Protein AF-X1H8C5-F1 (afdb_monomer)

Solvent-accessible surface area (backbone atoms only — not comparable to full-atom values): 16224 Å² total; per-residue (Å²): 103,75,63,56,53,66,75,55,72,80,44,77,30,52,74,63,57,66,92,86,72,85,55,77,58,51,62,42,47,77,90,59,70,22,74,63,52,58,25,28,76,25,54,34,62,19,76,59,34,41,69,45,33,60,68,50,43,46,55,58,56,54,48,42,67,61,55,58,66,75,49,97,64,59,68,69,58,53,51,54,49,52,55,50,51,42,50,31,45,51,38,32,41,50,51,40,52,48,34,56,52,49,31,54,70,36,52,40,77,58,47,95,44,74,69,44,38,53,48,50,50,51,46,63,56,41,83,88,14,75,64,54,49,52,52,45,54,53,28,65,47,55,67,70,91,49,89,83,27,88,68,33,52,68,39,53,61,60,42,52,79,51,47,47,47,45,58,37,62,39,73,58,95,93,38,34,65,63,46,48,57,53,38,50,55,46,47,52,52,49,51,49,59,65,47,84,66,78,69,75,74,92,53,88,84,45,83,58,48,67,59,46,56,74,41,54,47,44,22,40,54,14,49,31,46,74,68,64,38,81,84,14,69,56,50,50,50,51,52,48,36,56,74,69,60,56,54,76,98,68,39,60,77,76,45,40,70,50,51,40,44,31,58,65,11,42,60,50,42,53,54,50,52,53,50,53,49,53,53,51,42,56,74,74,66,59,80,132

pLDDT: mean 91.07, std 7.63, range [51.19, 98.5]

Secondary structure (DSSP, 8-state):
-HHHHHHTTT-TT-TTSPTT---PPEESSTTTTT-SSEE---EE-GGGSHHHIIIIIHHHHHHHHHHHHHS---HHHHHHHHHHHHHHHHHHHHHHHHHHHHHHHH-EE--SSHHHHHHHHHHHHSTT-HHHHHHHHHHHHH----TT-GGGHHHHHHHGGGHHHHHHT--BTTB-HHHHHHHHHHHHHHHHHH--SPP--SSTT-TTHHHHHHS-HHHHHHHHHHTT-TTSHHHHHHHHHHHHT--GGGTHHHHHHHHHHHHHHHHHHHHHHHHHHHHHHHHHHS--

Mean predicted aligned error: 5.97 Å

Sequence (288 aa):
MRDFVKQNKYHDGLLFFQIGSEFPDLIMNPSNYGLLFFTGKGKVNGVYTKDVFEEEVLPVLVDLPDFLKKLSISKEVKTLFSNFISKEVEAYAKDYVAEYLDYYRQFKVKASSLGELQYVLTQMQLPTSQFQDFLLTIKENTALNLEDSPYLQTFSLKLRTFGFIQRLMEERKGVFPELEKYKIILGQMQEDLKKETPFVAKNEMDEANELKSRLSPLGRISLAIFRNEDDSYLNLVEMWLKNVGISTAWQDLFLTPVYEAYLLGLTEVQAMVNKVWDELWVSNVQPI

Nearest PDB structures (foldseek):
  4wpc-assembly1_A  TM=1.725E-01  e=6.124E+00  Saccharomyces cerevisiae S288C
  3pyb-assembly2_B  TM=1.528E-01  e=5.582E+00  Arabidopsis thaliana

Radius of gyration: 26.83 Å; Cα contacts (8 Å, |Δi|>4): 312; chains: 1; bounding box: 67×39×94 Å

Foldseek 3Di:
DVVVCVVCVPCLLVPQDDPPDAFDKDFQPPPNQQPAQWRFGAIGGRCLFQVNCVPGPVVCQLCLVVVLVPDPDDPVVSVVVLVSLLRSLLSNLVVSLVSLVRLLVRTDGDDPALVSLLVSLVQLLDDVHSVLVSLVRLLNRLVHDQPRGPSCPSSVVSSCLNVLSVLQQPDDPNDRVLSVQLNVLSVVLSVLQPDPDFDDDPDPPDPCSVVSRVAHSLLNLLVCVVVVPCPRSQNSLVVSCVVSPPDPSNSCRSCVSSVSSNVNNVVVSVVSVVVVVVVCCVVPPDDD

Organism: NCBI:txid412755

Structure (mmCIF, N/CA/C/O backbone):
data_AF-X1H8C5-F1
#
_entry.id   AF-X1H8C5-F1
#
loop_
_atom_site.group_PDB
_atom_site.id
_atom_site.type_symbol
_atom_site.label_atom_id
_atom_site.label_alt_id
_atom_site.label_comp_id
_atom_site.label_asym_id
_atom_site.label_entity_id
_atom_site.label_seq_id
_atom_site.pdbx_PDB_ins_code
_atom_site.Cartn_x
_atom_site.Cartn_y
_atom_site.Cartn_z
_atom_site.occupancy
_atom_site.B_iso_or_equiv
_atom_site.auth_seq_id
_atom_site.auth_comp_id
_atom_site.auth_asym_id
_atom_site.auth_atom_id
_atom_site.pdbx_PDB_model_num
ATOM 1 N N . MET A 1 1 ? -29.553 -2.755 31.871 1.00 75.94 1 MET A N 1
ATOM 2 C CA . MET A 1 1 ? -28.399 -3.532 31.350 1.00 75.94 1 MET A CA 1
ATOM 3 C C . MET A 1 1 ? -28.788 -4.845 30.701 1.00 75.94 1 MET A C 1
ATOM 5 O O . MET A 1 1 ? -28.498 -4.992 29.529 1.00 75.94 1 MET A O 1
ATOM 9 N N . ARG A 1 2 ? -29.422 -5.802 31.398 1.00 79.31 2 ARG A N 1
ATOM 10 C CA . ARG A 1 2 ? -29.811 -7.074 30.754 1.00 79.31 2 ARG A CA 1
ATOM 11 C C . ARG A 1 2 ? -30.730 -6.855 29.549 1.00 79.31 2 ARG A C 1
ATOM 13 O O . ARG A 1 2 ? -30.513 -7.477 28.517 1.00 79.31 2 ARG A O 1
ATOM 20 N N . ASP A 1 3 ? -31.686 -5.937 29.665 1.00 81.56 3 ASP A N 1
ATOM 21 C CA . ASP A 1 3 ? -32.588 -5.607 28.556 1.00 81.56 3 ASP A CA 1
ATOM 22 C C . ASP A 1 3 ? -31.873 -4.842 27.441 1.00 81.56 3 ASP A C 1
ATOM 24 O O . ASP A 1 3 ? -32.045 -5.188 26.282 1.00 81.56 3 ASP A O 1
ATOM 28 N N . PHE A 1 4 ? -30.970 -3.917 27.787 1.00 82.69 4 PHE A N 1
ATOM 29 C CA . PHE A 1 4 ? -30.098 -3.250 26.814 1.00 82.69 4 PHE A CA 1
ATOM 30 C C . PHE A 1 4 ? -29.270 -4.258 26.002 1.00 82.69 4 PHE A C 1
ATOM 32 O O . PHE A 1 4 ? -29.296 -4.221 24.780 1.00 82.69 4 PHE A O 1
ATOM 39 N N . VAL A 1 5 ? -28.602 -5.213 26.661 1.00 82.56 5 VAL A N 1
ATOM 40 C CA . VAL A 1 5 ? -27.840 -6.270 25.972 1.00 82.56 5 VAL A CA 1
ATOM 41 C C . VAL A 1 5 ? -28.754 -7.090 25.066 1.00 82.56 5 VAL A C 1
ATOM 43 O O . VAL A 1 5 ? -28.365 -7.412 23.955 1.00 82.56 5 VAL A O 1
ATOM 46 N N . LYS A 1 6 ? -29.970 -7.437 25.511 1.00 81.12 6 LYS A N 1
ATOM 47 C CA . LYS A 1 6 ? -30.931 -8.190 24.688 1.00 81.12 6 LYS A CA 1
ATOM 48 C C . LYS A 1 6 ? -31.392 -7.409 23.457 1.00 81.12 6 LYS A C 1
ATOM 50 O O . LYS A 1 6 ? -31.532 -8.018 22.404 1.00 81.12 6 LYS A O 1
ATOM 55 N N . GLN A 1 7 ? -31.646 -6.112 23.608 1.00 82.44 7 GLN A N 1
ATOM 56 C CA . GLN A 1 7 ? -32.127 -5.235 22.540 1.00 82.44 7 GLN A CA 1
ATOM 57 C C . GLN A 1 7 ? -31.042 -4.949 21.499 1.00 82.44 7 GLN A C 1
ATOM 59 O O . GLN A 1 7 ? -31.359 -4.856 20.322 1.00 82.44 7 GLN A O 1
ATOM 64 N N . ASN A 1 8 ? -29.774 -4.895 21.917 1.00 82.44 8 ASN A N 1
ATOM 65 C CA . ASN A 1 8 ? -28.661 -4.490 21.059 1.00 82.44 8 ASN A CA 1
ATOM 66 C C . ASN A 1 8 ? -27.774 -5.661 20.595 1.00 82.44 8 ASN A C 1
ATOM 68 O O . ASN A 1 8 ? -26.624 -5.458 20.233 1.00 82.44 8 ASN A O 1
ATOM 72 N N . LYS A 1 9 ? -28.281 -6.902 20.596 1.00 75.81 9 LYS A N 1
ATOM 73 C CA . LYS A 1 9 ? -27.492 -8.101 20.238 1.00 75.81 9 LYS A CA 1
ATOM 74 C C . LYS A 1 9 ? -26.963 -8.146 18.799 1.00 75.81 9 LYS A C 1
ATOM 76 O O . LYS A 1 9 ? -26.135 -9.006 18.526 1.00 75.81 9 LYS A O 1
ATOM 81 N N . TYR A 1 10 ? -27.499 -7.319 17.906 1.00 77.31 10 TYR A N 1
ATOM 82 C CA . TYR A 1 10 ? -27.295 -7.410 16.457 1.00 77.31 10 TYR A CA 1
ATOM 83 C C . TYR A 1 10 ? -26.731 -6.112 15.862 1.00 77.31 10 TYR A C 1
ATOM 85 O O . TYR A 1 10 ? -26.986 -5.816 14.700 1.00 77.31 10 TYR A O 1
ATOM 93 N N . HIS A 1 11 ? -26.044 -5.295 16.668 1.00 78.25 11 HIS A N 1
ATOM 94 C CA . HIS A 1 11 ? -25.404 -4.074 16.166 1.00 78.25 11 HIS A CA 1
ATOM 95 C C . HIS A 1 11 ? -24.057 -4.345 15.486 1.00 78.25 11 HIS A C 1
ATOM 97 O O . HIS A 1 11 ? -23.567 -3.458 14.793 1.00 78.25 11 HIS A O 1
ATOM 103 N N . ASP A 1 12 ? -23.487 -5.545 15.655 1.00 84.00 12 ASP A N 1
ATOM 104 C CA . ASP A 1 12 ? -22.286 -6.031 14.966 1.00 84.00 12 ASP A CA 1
ATOM 105 C C . ASP A 1 12 ? -21.130 -5.008 14.951 1.00 84.00 12 ASP A C 1
ATOM 107 O O . ASP A 1 12 ? -20.445 -4.826 13.953 1.00 84.00 12 ASP A O 1
ATOM 111 N N . GLY A 1 13 ? -20.901 -4.328 16.081 1.00 86.19 13 GLY A N 1
ATOM 112 C CA . GLY A 1 13 ? -19.841 -3.329 16.247 1.00 86.19 13 GLY A CA 1
ATOM 113 C C . GLY A 1 13 ? -20.267 -1.877 16.027 1.00 86.19 13 GLY A C 1
ATOM 114 O O . GLY A 1 13 ? -19.505 -0.967 16.340 1.00 86.19 13 GLY A O 1
ATOM 115 N N . LEU A 1 14 ? -21.498 -1.625 15.584 1.00 91.19 14 LEU A N 1
ATOM 116 C CA . LEU A 1 14 ? -22.033 -0.274 15.379 1.00 91.19 14 LEU A CA 1
ATOM 117 C C . LEU A 1 14 ? -22.802 0.273 16.591 1.00 91.19 14 LEU A C 1
ATOM 119 O O . LEU A 1 14 ? -23.523 1.261 16.478 1.00 91.19 14 LEU A O 1
ATOM 123 N N . LEU A 1 15 ? -22.656 -0.352 17.764 1.00 92.06 15 LEU A N 1
ATOM 124 C CA . LEU A 1 15 ? -23.343 0.051 18.997 1.00 92.06 15 LEU A CA 1
ATOM 125 C C . LEU A 1 15 ? -23.054 1.506 19.408 1.00 92.06 15 LEU A C 1
ATOM 127 O O . LEU A 1 15 ? -23.879 2.136 20.066 1.00 92.06 15 LEU A O 1
ATOM 131 N N . PHE A 1 16 ? -21.869 2.008 19.069 1.00 89.75 16 PHE A N 1
ATOM 132 C CA . PHE A 1 16 ? -21.366 3.306 19.521 1.00 89.75 16 PHE A CA 1
ATOM 133 C C . PHE A 1 16 ? -21.983 4.491 18.773 1.00 89.75 16 PHE A C 1
ATOM 135 O O . PHE A 1 16 ? -21.873 5.617 19.239 1.00 89.75 16 PHE A O 1
ATOM 142 N N . PHE A 1 17 ? -22.658 4.242 17.651 1.00 91.12 17 PHE A N 1
ATOM 143 C CA . PHE A 1 17 ? -23.154 5.291 16.770 1.00 91.12 17 PHE A CA 1
ATOM 144 C C . PHE A 1 17 ? -24.655 5.503 16.933 1.00 91.12 17 PHE A C 1
ATOM 146 O O . PHE A 1 17 ? -25.434 4.560 17.103 1.00 91.12 17 PHE A O 1
ATOM 153 N N . GLN A 1 18 ? -25.082 6.760 16.831 1.00 84.19 18 GLN A N 1
ATOM 154 C CA . GLN A 1 18 ? -26.502 7.080 16.777 1.00 84.19 18 GLN A CA 1
ATOM 155 C C . GLN A 1 18 ? -27.092 6.655 15.428 1.00 84.19 18 GLN A C 1
ATOM 157 O O . GLN A 1 18 ? -26.482 6.803 14.368 1.00 84.19 18 GLN A O 1
ATOM 162 N N . ILE A 1 19 ? -28.314 6.121 15.462 1.00 76.94 19 ILE A N 1
ATOM 163 C CA . ILE A 1 19 ? -29.027 5.724 14.247 1.00 76.94 19 ILE A CA 1
ATOM 164 C C . ILE A 1 19 ? -29.284 6.974 13.399 1.00 76.94 19 ILE A C 1
ATOM 166 O O . ILE A 1 19 ? -29.939 7.907 13.859 1.00 76.94 19 ILE A O 1
ATOM 170 N N . GLY A 1 20 ? -28.813 6.956 12.152 1.00 74.69 20 GLY A N 1
ATOM 171 C CA . GLY A 1 20 ? -28.978 8.060 11.205 1.00 74.69 20 GLY A CA 1
ATOM 172 C C . GLY A 1 20 ? -27.832 9.073 11.191 1.00 74.69 20 GLY A C 1
ATOM 173 O O . GLY A 1 20 ? -27.923 10.035 10.435 1.00 74.69 20 GLY A O 1
ATOM 174 N N . SER A 1 21 ? -26.764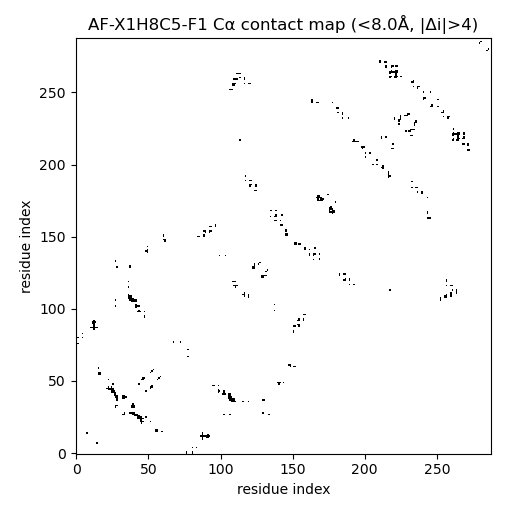 8.871 11.972 1.00 84.75 21 SER A N 1
ATOM 175 C CA . SER A 1 21 ? -25.533 9.647 11.798 1.00 84.75 21 SER A CA 1
ATOM 176 C C . SER A 1 21 ? -24.913 9.362 10.429 1.00 84.75 21 SER A C 1
ATOM 178 O O . SER A 1 21 ? -24.714 8.203 10.059 1.00 84.75 21 SER A O 1
ATOM 180 N N . GLU A 1 22 ? -24.597 10.421 9.687 1.00 87.94 22 GLU A N 1
ATOM 181 C CA . GLU A 1 22 ? -23.868 10.343 8.423 1.00 87.94 22 GLU A CA 1
ATOM 182 C C . GLU A 1 22 ? -22.440 10.834 8.635 1.00 87.94 22 GLU A C 1
ATOM 184 O O . GLU A 1 22 ? -22.216 11.956 9.088 1.00 87.94 22 GLU A O 1
ATOM 189 N N . PHE A 1 23 ? -21.478 9.988 8.282 1.00 93.00 23 PHE A N 1
ATOM 190 C CA . PHE A 1 23 ? -20.060 10.309 8.338 1.00 93.00 23 PHE A CA 1
ATOM 191 C C . PHE A 1 23 ? -19.495 10.259 6.919 1.00 93.00 23 PHE A C 1
ATOM 193 O O . PHE A 1 23 ? -19.771 9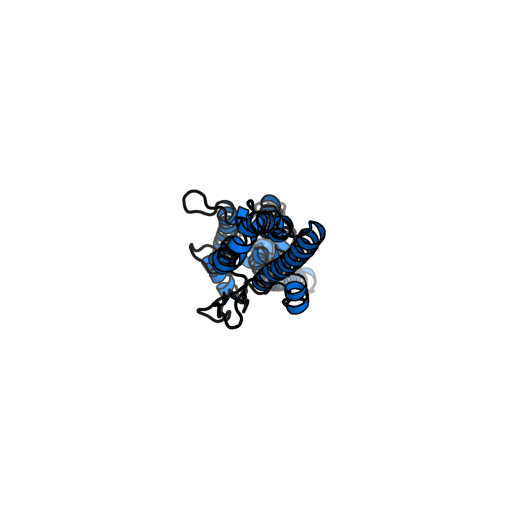.293 6.200 1.00 93.00 23 PHE A O 1
ATOM 200 N N . PRO A 1 24 ? -18.739 11.279 6.483 1.00 92.12 24 PRO A N 1
ATOM 201 C CA . PRO A 1 24 ? -18.200 11.307 5.134 1.00 92.12 24 PRO A CA 1
ATOM 202 C C . PRO A 1 24 ? -17.206 10.163 4.935 1.00 92.12 24 PRO A C 1
ATOM 204 O O . PRO A 1 24 ? -16.322 9.931 5.757 1.00 92.12 24 PRO A O 1
ATOM 207 N N . ASP A 1 25 ? -17.349 9.454 3.822 1.00 94.50 25 ASP A N 1
ATOM 208 C CA . ASP A 1 25 ? -16.440 8.370 3.473 1.00 94.50 25 ASP A CA 1
ATOM 209 C C . ASP A 1 25 ? -15.067 8.896 3.049 1.00 94.50 25 ASP A C 1
ATOM 211 O O . ASP A 1 25 ? -14.957 9.930 2.382 1.00 94.50 25 ASP A O 1
ATOM 215 N N . LEU A 1 26 ? -14.023 8.113 3.321 1.00 93.94 26 LEU A N 1
ATOM 216 C CA . LEU A 1 26 ? -12.730 8.321 2.678 1.00 93.94 26 LEU A CA 1
ATOM 217 C C . LEU A 1 26 ? -12.766 7.679 1.297 1.00 93.94 26 LEU A C 1
ATOM 219 O O . LEU A 1 26 ? -12.913 6.463 1.159 1.00 93.94 26 LEU A O 1
ATOM 223 N N . ILE A 1 27 ? -12.622 8.506 0.266 1.00 92.44 27 ILE A N 1
ATOM 224 C CA . ILE A 1 27 ? -12.683 8.075 -1.129 1.00 92.44 27 ILE A CA 1
ATOM 225 C C . ILE A 1 27 ? -11.279 8.094 -1.718 1.00 92.44 27 ILE A C 1
ATOM 227 O O . ILE A 1 27 ? -10.597 9.118 -1.715 1.00 92.44 27 ILE A O 1
ATOM 231 N N . MET A 1 28 ? -10.870 6.963 -2.287 1.00 91.06 28 MET A N 1
ATOM 232 C CA . MET A 1 28 ? -9.640 6.869 -3.055 1.00 91.06 28 MET A CA 1
ATOM 233 C C . MET A 1 28 ? -9.768 7.658 -4.361 1.00 91.06 28 MET A C 1
ATOM 235 O O . MET A 1 28 ? -10.747 7.516 -5.094 1.00 91.06 28 MET A O 1
ATOM 239 N N . ASN A 1 29 ? -8.728 8.419 -4.706 1.00 83.19 29 ASN A N 1
ATOM 240 C CA . ASN A 1 29 ? -8.604 9.098 -5.999 1.00 83.19 29 ASN A CA 1
ATOM 241 C C . ASN A 1 29 ? -9.801 10.025 -6.333 1.00 83.19 29 ASN A C 1
ATOM 243 O O . ASN A 1 29 ? -10.334 9.951 -7.448 1.00 83.19 29 ASN A O 1
ATOM 247 N N . PRO A 1 30 ? -10.233 10.914 -5.414 1.00 78.44 30 PRO A N 1
ATOM 248 C CA . PRO A 1 30 ? -11.483 11.665 -5.569 1.00 78.44 30 PRO A CA 1
ATOM 249 C C . PRO A 1 30 ? -11.476 12.576 -6.805 1.00 78.44 30 PRO A C 1
ATOM 251 O O . PRO A 1 30 ? -12.514 12.801 -7.419 1.00 78.44 30 PRO A O 1
ATOM 254 N N . SER A 1 31 ? -10.298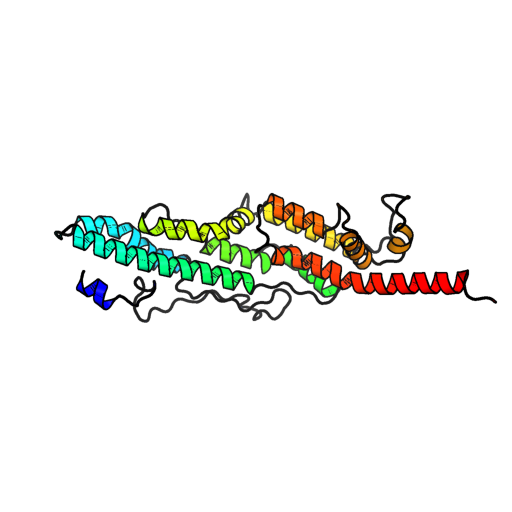 13.055 -7.212 1.00 72.69 31 SER A N 1
ATOM 255 C CA . SER A 1 31 ? -10.141 14.015 -8.309 1.00 72.69 31 SER A CA 1
ATOM 256 C C . SER A 1 31 ? -10.144 13.392 -9.709 1.00 72.69 31 SER A C 1
ATOM 258 O O . SER A 1 31 ? -10.347 14.111 -10.683 1.00 72.69 31 SER A O 1
ATOM 260 N N . ASN A 1 32 ? -9.881 12.085 -9.850 1.00 69.00 32 ASN A N 1
ATOM 261 C CA . ASN A 1 32 ? -9.757 11.433 -11.166 1.00 69.00 32 ASN A CA 1
ATOM 262 C C . ASN A 1 32 ? -10.475 10.074 -11.280 1.00 69.00 32 ASN A C 1
ATOM 264 O O . ASN A 1 32 ? -10.312 9.383 -12.287 1.00 69.00 32 ASN A O 1
ATOM 268 N N . TYR A 1 33 ? -11.249 9.679 -10.261 1.00 69.25 33 TYR A N 1
ATOM 269 C CA . TYR A 1 33 ? -12.006 8.420 -10.195 1.00 69.25 33 TYR A CA 1
ATOM 270 C C . TYR A 1 33 ? -11.168 7.150 -10.448 1.00 69.25 33 TYR A C 1
ATOM 272 O O . TYR A 1 33 ? -11.696 6.121 -10.885 1.00 69.25 33 TYR A O 1
ATOM 280 N N . GLY A 1 34 ? -9.856 7.219 -10.193 1.00 65.88 34 GLY A N 1
ATOM 281 C CA . GLY A 1 34 ? -8.922 6.110 -10.375 1.00 65.88 34 GLY A CA 1
ATOM 282 C C . GLY A 1 34 ? -8.689 5.728 -11.836 1.00 65.88 34 GLY A C 1
ATOM 283 O O . GLY A 1 34 ? -8.445 4.554 -12.115 1.00 65.88 34 GLY A O 1
ATOM 284 N N . LEU A 1 35 ? -8.813 6.678 -12.768 1.00 68.81 35 LEU A N 1
ATOM 285 C CA . LEU A 1 35 ? -8.708 6.422 -14.211 1.00 68.81 35 LEU A CA 1
ATOM 286 C C . LEU A 1 35 ? -7.293 6.586 -14.784 1.00 68.81 35 LEU A C 1
ATOM 288 O O . LEU A 1 35 ? -7.045 6.120 -15.893 1.00 68.81 35 LEU A O 1
ATOM 292 N N . LEU A 1 36 ? -6.369 7.233 -14.068 1.00 73.62 36 LEU A N 1
ATOM 293 C CA . LEU A 1 36 ? -5.058 7.613 -14.604 1.00 73.62 36 LEU A CA 1
ATOM 294 C C . LEU A 1 36 ? -3.932 7.116 -13.701 1.00 73.62 36 LEU A C 1
ATOM 296 O O . LEU A 1 36 ? -3.803 7.626 -12.594 1.00 73.62 36 LEU A O 1
ATOM 300 N N . PHE A 1 37 ? -3.113 6.186 -14.211 1.00 84.31 37 PHE A N 1
ATOM 301 C CA . PHE A 1 37 ? -1.837 5.665 -13.678 1.00 84.31 37 PHE A CA 1
ATOM 302 C C . PHE A 1 37 ? -1.839 5.117 -12.239 1.00 84.31 37 PHE A C 1
ATOM 304 O O . PHE A 1 37 ? -1.455 3.972 -12.029 1.00 84.31 37 PHE A O 1
ATOM 311 N N . PHE A 1 38 ? -2.306 5.890 -11.264 1.00 88.19 38 PHE A N 1
ATOM 312 C CA . PHE A 1 38 ? -2.715 5.455 -9.934 1.00 88.19 38 PHE A CA 1
ATOM 313 C C . PHE A 1 38 ? -4.224 5.204 -9.964 1.00 88.19 38 PHE A C 1
ATOM 315 O O . PHE A 1 38 ? -5.055 6.113 -9.928 1.00 88.19 38 PHE A O 1
ATOM 322 N N . THR A 1 39 ? -4.574 3.937 -10.108 1.00 86.56 39 THR A N 1
ATOM 323 C CA . THR A 1 39 ? -5.946 3.464 -10.262 1.00 86.56 39 THR A CA 1
ATOM 324 C C . THR A 1 39 ? -6.456 2.841 -8.968 1.00 86.56 39 THR A C 1
ATOM 326 O O . THR A 1 39 ? -5.687 2.543 -8.055 1.00 86.56 39 THR A O 1
ATOM 329 N N . GLY A 1 40 ? -7.772 2.666 -8.887 1.00 86.12 40 GLY A N 1
ATOM 330 C CA . GLY A 1 40 ? -8.444 2.124 -7.710 1.00 86.12 40 GLY A CA 1
ATOM 331 C C . GLY A 1 40 ? -9.662 2.954 -7.333 1.00 86.12 40 GLY A C 1
ATOM 332 O O . GLY A 1 40 ? -9.708 4.158 -7.590 1.00 86.12 40 GLY A O 1
ATOM 333 N N . LYS A 1 41 ? -10.664 2.282 -6.768 1.00 87.62 41 LYS A N 1
ATOM 334 C CA . LYS A 1 41 ? -11.934 2.876 -6.325 1.00 87.62 41 LYS A CA 1
ATOM 335 C C . LYS A 1 41 ? -12.221 2.509 -4.870 1.00 87.62 41 LYS A C 1
ATOM 337 O O . LYS A 1 41 ? -13.378 2.365 -4.482 1.00 87.62 41 LYS A O 1
ATOM 342 N N . GLY A 1 42 ? -11.147 2.330 -4.098 1.00 90.06 42 GLY A N 1
ATOM 343 C CA . GLY A 1 42 ? -11.235 2.011 -2.685 1.00 90.06 42 GLY A CA 1
ATOM 344 C C . GLY A 1 42 ? -12.034 3.077 -1.953 1.00 90.06 42 GLY A C 1
ATOM 345 O O . GLY A 1 42 ? -11.944 4.269 -2.250 1.00 90.06 42 GLY A O 1
ATOM 346 N N . LYS A 1 43 ? -12.827 2.629 -0.995 1.00 94.56 43 LYS A N 1
ATOM 347 C CA . LYS A 1 43 ? -13.588 3.486 -0.104 1.00 94.56 43 LYS A CA 1
ATOM 348 C C . LYS A 1 43 ? -13.436 2.920 1.298 1.00 94.56 43 LYS A C 1
ATOM 350 O O . LYS A 1 43 ? -13.451 1.703 1.446 1.00 94.56 43 LYS A O 1
ATOM 355 N N . VAL A 1 44 ? -13.298 3.799 2.282 1.00 96.75 44 VAL A N 1
ATOM 356 C CA . VAL A 1 44 ? -13.501 3.450 3.688 1.00 96.75 44 VAL A CA 1
ATOM 357 C C . VAL A 1 44 ? -14.760 4.152 4.157 1.00 96.75 44 VAL A C 1
ATOM 359 O O . VAL A 1 44 ? -14.893 5.365 3.971 1.00 96.75 44 VAL A O 1
ATOM 362 N N . ASN A 1 45 ? -15.696 3.393 4.722 1.00 95.44 45 ASN A N 1
ATOM 363 C CA . ASN A 1 45 ? -16.891 3.974 5.323 1.00 95.44 45 ASN A CA 1
ATOM 364 C C . ASN A 1 45 ? -16.497 4.975 6.423 1.00 95.44 45 ASN A C 1
ATOM 366 O O . ASN A 1 45 ? -15.643 4.667 7.255 1.00 95.44 45 ASN A O 1
ATOM 370 N N . GLY A 1 46 ? -17.131 6.152 6.436 1.00 95.81 46 GLY A N 1
ATOM 371 C CA . GLY A 1 46 ? -16.833 7.235 7.379 1.00 95.81 46 GLY A CA 1
ATOM 372 C C . GLY A 1 46 ? -16.825 6.813 8.855 1.00 95.81 46 GLY A C 1
ATOM 373 O O . GLY A 1 46 ? -16.016 7.322 9.631 1.00 95.81 46 GLY A O 1
ATOM 374 N N . VAL A 1 47 ? -17.646 5.821 9.233 1.00 96.06 47 VAL A N 1
ATOM 375 C CA . VAL A 1 47 ? -17.675 5.272 10.605 1.00 96.06 47 VAL A CA 1
ATOM 376 C C . VAL A 1 47 ? -16.345 4.654 11.040 1.00 96.06 47 VAL A C 1
ATOM 378 O O . VAL A 1 47 ? -16.092 4.563 12.231 1.00 96.06 47 VAL A O 1
ATOM 381 N N . TYR A 1 48 ? -15.495 4.242 10.095 1.00 97.12 48 TYR A N 1
ATOM 382 C CA . TYR A 1 48 ? -14.194 3.617 10.343 1.00 97.12 48 TYR A CA 1
ATOM 383 C C . TYR A 1 48 ? -13.028 4.576 10.081 1.00 97.12 48 TYR A C 1
ATOM 385 O O . TYR A 1 48 ? -11.925 4.159 9.729 1.00 97.12 48 TYR A O 1
ATOM 393 N N . THR A 1 49 ? -13.246 5.877 10.237 1.00 97.44 49 THR A N 1
ATOM 394 C CA . THR A 1 49 ? -12.170 6.876 10.202 1.00 97.44 49 THR A CA 1
ATOM 395 C C . THR A 1 49 ? -11.611 7.111 11.597 1.00 97.44 49 THR A C 1
ATOM 397 O O . THR A 1 49 ? -12.232 6.756 12.603 1.00 97.44 49 THR A O 1
ATOM 400 N N . LYS A 1 50 ? -10.391 7.645 11.682 1.00 97.06 50 LYS A N 1
ATOM 401 C CA . LYS A 1 50 ? -9.784 7.988 12.973 1.00 97.06 50 LYS A CA 1
ATOM 402 C C . LYS A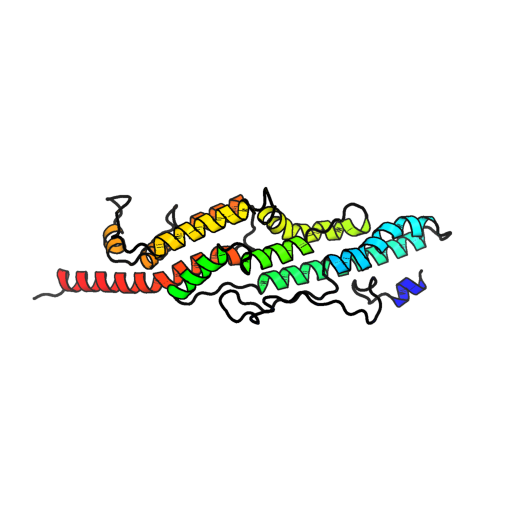 1 50 ? -10.608 9.033 13.712 1.00 97.06 50 LYS A C 1
ATOM 404 O O . LYS A 1 50 ? -10.918 8.804 14.873 1.00 97.06 50 LYS A O 1
ATOM 409 N N . ASP A 1 51 ? -10.982 10.115 13.037 1.00 95.56 51 ASP A N 1
ATOM 410 C CA . ASP A 1 51 ? -11.709 11.226 13.657 1.00 95.56 51 ASP A CA 1
ATOM 411 C C . ASP A 1 51 ? -13.017 10.726 14.286 1.00 95.56 51 ASP A C 1
ATOM 413 O O . ASP A 1 51 ? -13.264 10.930 15.471 1.00 95.56 51 ASP A O 1
ATOM 417 N N . VAL A 1 52 ? -13.790 9.932 13.539 1.00 96.25 52 VAL A N 1
ATOM 418 C CA . VAL A 1 52 ? -15.046 9.353 14.037 1.00 96.25 52 VAL A CA 1
ATOM 419 C C . VAL A 1 52 ? -14.812 8.347 15.168 1.00 96.25 52 VAL A C 1
ATOM 421 O O . VAL A 1 52 ? -15.575 8.309 16.132 1.00 96.25 52 VAL A O 1
ATOM 424 N N . PHE A 1 53 ? -13.745 7.545 15.108 1.00 95.94 53 PHE A N 1
ATOM 425 C CA . PHE A 1 53 ? -13.377 6.675 16.226 1.00 95.94 53 PHE A CA 1
ATOM 426 C C . PHE A 1 53 ? -13.041 7.477 17.494 1.00 95.94 53 PHE A C 1
ATOM 428 O O . PHE A 1 53 ? -13.492 7.112 18.581 1.00 95.94 53 PHE A O 1
ATOM 435 N N . GLU A 1 54 ? -12.248 8.540 17.365 1.00 95.12 54 GLU A N 1
ATOM 436 C CA . GLU A 1 54 ? -11.807 9.379 18.482 1.00 95.12 54 GLU A CA 1
ATOM 437 C C . GLU A 1 54 ? -12.962 10.174 19.102 1.00 95.12 54 GLU A C 1
ATOM 439 O O . GLU A 1 54 ? -12.971 10.374 20.317 1.00 95.12 54 GLU A O 1
ATOM 444 N N . GLU A 1 55 ? -13.953 10.568 18.300 1.00 94.25 55 GLU A N 1
ATOM 445 C CA . GLU A 1 55 ? -15.124 11.323 18.753 1.00 94.25 55 GLU A CA 1
ATOM 446 C C . GLU A 1 55 ? -16.232 10.431 19.337 1.00 94.25 55 GLU A C 1
ATOM 448 O O . GLU A 1 55 ? -16.755 10.724 20.412 1.00 94.25 55 GLU A O 1
ATOM 453 N N . GLU A 1 56 ? -16.577 9.324 18.673 1.00 94.25 56 GLU A N 1
ATOM 454 C CA . GLU A 1 56 ? -17.780 8.542 19.006 1.00 94.25 56 GLU A CA 1
ATOM 455 C C . GLU A 1 56 ? -17.474 7.284 19.834 1.00 94.25 56 GLU A C 1
ATOM 457 O O . GLU A 1 56 ? -18.238 6.899 20.721 1.00 94.25 56 GLU A O 1
ATOM 462 N N . VAL A 1 57 ? -16.347 6.615 19.567 1.00 94.12 57 VAL A N 1
ATOM 463 C CA . VAL A 1 57 ? -16.060 5.284 20.131 1.00 94.12 57 VAL A CA 1
ATOM 464 C C . VAL A 1 57 ? -15.131 5.374 21.340 1.00 94.12 57 VAL A C 1
ATOM 466 O O . VAL A 1 57 ? -15.403 4.783 22.390 1.00 94.12 57 VAL A O 1
ATOM 469 N N . LEU A 1 58 ? -14.023 6.106 21.209 1.00 94.06 58 LEU A N 1
ATOM 470 C CA . LEU A 1 58 ? -12.968 6.174 22.218 1.00 94.06 58 LEU A CA 1
ATOM 471 C C . LEU A 1 58 ? -13.470 6.686 23.584 1.00 94.06 58 LEU A C 1
ATOM 473 O O . LEU A 1 58 ? -13.201 6.002 24.580 1.00 94.06 58 LEU A O 1
ATOM 477 N N . PRO A 1 59 ? -14.244 7.789 23.684 1.00 92.50 59 PRO A N 1
ATOM 478 C CA . PRO A 1 59 ? -14.674 8.318 24.980 1.00 92.50 59 PRO A CA 1
ATOM 479 C C . PRO A 1 59 ? -15.556 7.325 25.742 1.00 92.50 59 PRO A C 1
ATOM 481 O O . PRO A 1 59 ? -15.371 7.104 26.940 1.00 92.50 59 PRO A O 1
ATOM 484 N N . VAL A 1 60 ? -16.454 6.632 25.029 1.00 91.31 60 VAL A N 1
ATOM 485 C CA . VAL A 1 60 ? -17.342 5.616 25.610 1.00 91.31 60 VAL A CA 1
ATOM 486 C C . VAL A 1 60 ? -16.533 4.490 26.254 1.00 91.31 60 VAL A C 1
ATOM 488 O O . VAL A 1 60 ? -16.863 4.035 27.350 1.00 91.31 60 VAL A O 1
ATOM 491 N N . LEU A 1 61 ? -15.463 4.035 25.600 1.00 92.69 61 LEU A N 1
ATOM 492 C CA . LEU A 1 61 ? -14.644 2.915 26.071 1.00 92.69 61 LEU A CA 1
ATOM 493 C C . LEU A 1 61 ? -13.664 3.291 27.186 1.00 92.69 61 LEU A C 1
ATOM 495 O O . LEU A 1 61 ? -13.291 2.414 27.976 1.00 92.69 61 LEU A O 1
ATOM 499 N N . VAL A 1 62 ? -13.249 4.556 27.254 1.00 91.25 62 VAL A N 1
ATOM 500 C CA . VAL A 1 62 ? -12.401 5.092 28.330 1.00 91.25 62 VAL A CA 1
ATOM 501 C C . VAL A 1 62 ? -13.219 5.324 29.603 1.00 91.25 62 VAL A C 1
ATOM 503 O O . VAL A 1 62 ? -12.787 4.920 30.682 1.00 91.25 62 VAL A O 1
ATOM 506 N N . ASP A 1 63 ? -14.435 5.862 29.489 1.00 90.00 63 ASP A N 1
ATOM 507 C CA . ASP A 1 63 ? -15.283 6.183 30.648 1.00 90.00 63 ASP A CA 1
ATOM 508 C C . ASP A 1 63 ? -16.015 4.961 31.230 1.00 90.00 63 ASP A C 1
ATOM 510 O O . ASP A 1 63 ? -16.448 4.955 32.394 1.00 90.00 63 ASP A O 1
ATOM 514 N N . LEU A 1 64 ? -16.156 3.890 30.439 1.00 90.00 64 LEU A N 1
ATOM 515 C CA . LEU A 1 64 ? -16.956 2.725 30.810 1.00 90.00 64 LEU A CA 1
ATOM 516 C C . LEU A 1 64 ? -16.533 2.046 32.130 1.00 90.00 64 LEU A C 1
ATOM 518 O O . LEU A 1 64 ? -17.421 1.713 32.926 1.00 90.00 64 LEU A O 1
ATOM 522 N N . PRO A 1 65 ? -15.237 1.805 32.421 1.00 89.81 65 PRO A N 1
ATOM 523 C CA . PRO A 1 65 ? -14.820 1.202 33.686 1.00 89.81 65 PRO A CA 1
ATOM 524 C C . PRO A 1 65 ? -15.303 1.987 34.910 1.00 89.81 65 PRO A C 1
ATOM 526 O O . PRO A 1 65 ? -15.790 1.390 35.875 1.00 89.81 65 PRO A O 1
ATOM 529 N N . ASP A 1 66 ? -15.214 3.315 34.874 1.00 90.00 66 ASP A N 1
ATOM 530 C CA . ASP A 1 66 ? -15.610 4.170 35.991 1.00 90.00 66 ASP A CA 1
ATOM 531 C C . ASP A 1 66 ? -17.127 4.306 36.102 1.00 90.00 66 ASP A C 1
ATOM 533 O O . ASP A 1 66 ? -17.669 4.279 37.214 1.00 90.00 66 ASP A O 1
ATOM 537 N N . PHE A 1 67 ? -17.834 4.334 34.970 1.00 89.69 67 PHE A N 1
ATOM 538 C CA . PHE A 1 67 ? -19.289 4.212 34.948 1.00 89.69 67 PHE A CA 1
ATOM 539 C C . PHE A 1 67 ? -19.751 2.907 35.616 1.00 89.69 67 PHE A C 1
ATOM 541 O O . PHE A 1 67 ? -20.587 2.928 36.522 1.00 89.69 67 PHE A O 1
ATOM 548 N N . LEU A 1 68 ? -19.154 1.765 35.257 1.00 90.25 68 LEU A N 1
ATOM 549 C CA . LEU A 1 68 ? -19.506 0.466 35.837 1.00 90.25 68 LEU A CA 1
ATOM 550 C C . LEU A 1 68 ? -19.196 0.375 37.336 1.00 90.25 68 LEU A C 1
ATOM 552 O O . LEU A 1 68 ? -19.939 -0.289 38.066 1.00 90.25 68 LEU A O 1
ATOM 556 N N . LYS A 1 69 ? -18.141 1.035 37.833 1.00 90.19 69 LYS A N 1
ATOM 557 C CA . LYS A 1 69 ? -17.832 1.085 39.276 1.00 90.19 69 LYS A CA 1
ATOM 558 C C . LYS A 1 69 ? -18.935 1.786 40.071 1.00 90.19 69 LYS A C 1
ATOM 560 O O . LYS A 1 69 ? -19.335 1.255 41.105 1.00 90.19 69 LYS A O 1
ATOM 565 N N . LYS A 1 70 ? -19.462 2.908 39.566 1.00 92.62 70 LYS A N 1
ATOM 566 C CA . LYS A 1 70 ? -20.482 3.737 40.242 1.00 92.62 70 LYS A CA 1
ATOM 567 C C . LYS A 1 70 ? -21.846 3.053 40.385 1.00 92.62 70 LYS A C 1
ATOM 569 O O . LYS A 1 70 ? -22.637 3.439 41.238 1.00 92.62 70 LYS A O 1
ATOM 574 N N . LEU A 1 71 ? -22.134 2.032 39.579 1.00 90.19 71 LEU A N 1
ATOM 575 C CA . LEU A 1 71 ? -23.431 1.356 39.598 1.00 90.19 71 LEU A CA 1
ATOM 576 C C . LEU A 1 71 ? -23.537 0.322 40.726 1.00 90.19 71 LEU A C 1
ATOM 578 O O . LEU A 1 71 ? -22.728 -0.607 40.820 1.00 90.19 71 LEU A O 1
ATOM 582 N N . SER A 1 72 ? -24.601 0.419 41.524 1.00 90.44 72 SER A N 1
ATOM 583 C CA . SER A 1 72 ? -24.948 -0.511 42.611 1.00 90.44 72 SER A CA 1
ATOM 584 C C . SER A 1 72 ? -25.614 -1.798 42.099 1.00 90.44 72 SER A C 1
ATOM 586 O O . SER A 1 72 ? -26.698 -2.172 42.534 1.00 90.44 72 SER A O 1
ATOM 588 N N . ILE A 1 73 ? -24.984 -2.470 41.135 1.00 90.31 73 ILE A N 1
ATOM 589 C CA . ILE A 1 73 ? -25.457 -3.742 40.570 1.00 90.31 73 ILE A CA 1
ATOM 590 C C . ILE A 1 73 ? -24.490 -4.887 40.881 1.00 90.31 73 ILE A C 1
ATOM 592 O O . ILE A 1 73 ? -23.300 -4.672 41.116 1.00 90.31 73 ILE A O 1
ATOM 596 N N . SER A 1 74 ? -25.003 -6.117 40.837 1.00 92.25 74 SER A N 1
ATOM 597 C CA . SER A 1 74 ? -24.233 -7.343 41.069 1.00 92.25 74 SER A CA 1
ATOM 598 C C . SER A 1 74 ? -23.056 -7.487 40.095 1.00 92.25 74 SER A C 1
ATOM 600 O O . SER A 1 74 ? -23.183 -7.131 38.914 1.00 92.25 74 SER A O 1
ATOM 602 N N . LYS A 1 75 ? -21.948 -8.079 40.555 1.00 90.88 75 LYS A N 1
ATOM 603 C CA . LYS A 1 75 ? -20.729 -8.296 39.758 1.00 90.88 75 LYS A CA 1
ATOM 604 C C . LYS A 1 75 ? -21.012 -9.082 38.476 1.00 90.88 75 LYS A C 1
ATOM 606 O O . LYS A 1 75 ? -20.494 -8.733 37.423 1.00 90.88 75 LYS A O 1
ATOM 611 N N . GLU A 1 76 ? -21.906 -10.061 38.538 1.00 91.81 76 GLU A N 1
ATOM 612 C CA . GLU A 1 76 ? -22.294 -10.926 37.420 1.00 91.81 76 GLU A CA 1
ATOM 613 C C . GLU A 1 76 ? -22.907 -10.120 36.268 1.00 91.81 76 GLU A C 1
ATOM 615 O O . GLU A 1 76 ? -22.633 -10.378 35.098 1.00 91.81 76 GLU A O 1
ATOM 620 N N . VAL A 1 77 ? -23.720 -9.107 36.589 1.00 90.88 77 VAL A N 1
ATOM 621 C CA . VAL A 1 77 ? -24.340 -8.229 35.585 1.00 90.88 77 VAL A CA 1
ATOM 622 C C . VAL A 1 77 ? -23.307 -7.281 34.979 1.00 90.88 77 VAL A C 1
ATOM 624 O O . VAL A 1 77 ? -23.345 -7.072 33.767 1.00 90.88 77 VAL A O 1
ATOM 627 N N . LYS A 1 78 ? -22.363 -6.763 35.780 1.00 92.12 78 LYS A N 1
ATOM 628 C CA . LYS A 1 78 ? -21.240 -5.957 35.269 1.00 92.12 78 LYS A CA 1
ATOM 629 C C . LYS A 1 78 ? -20.388 -6.774 34.298 1.00 92.12 78 LYS A C 1
ATOM 631 O O . LYS A 1 78 ? -20.146 -6.321 33.189 1.00 92.12 78 LYS A O 1
ATOM 636 N N . THR A 1 79 ? -20.023 -8.003 34.667 1.00 91.81 79 THR A N 1
ATOM 637 C CA . THR A 1 79 ? -19.252 -8.912 33.806 1.00 91.81 79 THR A CA 1
ATOM 638 C C . THR A 1 79 ? -19.997 -9.259 32.518 1.00 91.81 79 THR A C 1
ATOM 640 O O . THR A 1 79 ? -19.401 -9.212 31.447 1.00 91.81 79 THR A O 1
ATOM 643 N N . LEU A 1 80 ? -21.300 -9.561 32.589 1.00 91.69 80 LEU A N 1
ATOM 644 C CA . LEU A 1 80 ? -22.109 -9.819 31.393 1.00 91.69 80 LEU A CA 1
ATOM 645 C C . LEU A 1 80 ? -22.085 -8.625 30.429 1.00 91.69 80 LEU A C 1
ATOM 647 O O . LEU A 1 80 ? -21.941 -8.818 29.224 1.00 91.69 80 LEU A O 1
ATOM 651 N N . PHE A 1 81 ? -22.232 -7.410 30.959 1.00 91.88 81 PHE A N 1
ATOM 652 C CA . PHE A 1 81 ? -22.217 -6.191 30.159 1.00 91.88 81 PHE A CA 1
ATOM 653 C C . PHE A 1 81 ? -20.829 -5.905 29.573 1.00 91.88 81 PHE A C 1
ATOM 655 O O . PHE A 1 81 ? -20.728 -5.671 28.375 1.00 91.88 81 PHE A O 1
ATOM 662 N N . SER A 1 82 ? -19.758 -6.011 30.366 1.00 91.62 82 SER A N 1
ATOM 663 C CA . SER A 1 82 ? -18.379 -5.868 29.876 1.00 91.62 82 SER A CA 1
ATOM 664 C C . SER A 1 82 ? -18.068 -6.848 28.746 1.00 91.62 82 SER A C 1
ATOM 666 O O . SER A 1 82 ? -17.536 -6.437 27.725 1.00 91.62 82 SER A O 1
ATOM 668 N N . ASN A 1 83 ? -18.466 -8.117 28.879 1.00 92.25 83 ASN A N 1
ATOM 669 C CA . ASN A 1 83 ? -18.261 -9.118 27.830 1.00 92.25 83 ASN A CA 1
ATOM 670 C C . ASN A 1 83 ? -19.048 -8.800 26.553 1.00 92.25 83 ASN A C 1
ATOM 672 O O . ASN A 1 83 ? -18.589 -9.118 25.461 1.00 92.25 83 ASN A O 1
ATOM 676 N N . PHE A 1 84 ? -20.242 -8.217 26.684 1.00 92.69 84 PHE A N 1
ATOM 677 C CA . PHE A 1 84 ? -21.012 -7.750 25.535 1.00 92.69 84 PHE A CA 1
ATOM 678 C C . PHE A 1 84 ? -20.287 -6.600 24.827 1.00 92.69 84 PHE A C 1
ATOM 680 O O . PHE A 1 84 ? -20.037 -6.706 23.633 1.00 92.69 84 PHE A O 1
ATOM 687 N N . ILE A 1 85 ? -19.846 -5.574 25.564 1.00 93.06 85 ILE A N 1
ATOM 688 C CA . ILE A 1 85 ? -19.089 -4.457 24.980 1.00 93.06 85 ILE A CA 1
ATOM 689 C C . ILE A 1 85 ? -17.792 -4.939 24.325 1.00 93.06 85 ILE A C 1
ATOM 691 O O . ILE A 1 85 ? -17.503 -4.541 23.205 1.00 93.06 85 ILE A O 1
ATOM 695 N N . SER A 1 86 ? -17.038 -5.845 24.957 1.00 92.56 86 SER A N 1
ATOM 696 C CA . SER A 1 86 ? -15.832 -6.420 24.347 1.00 92.56 86 SER A CA 1
ATOM 697 C C . SER A 1 86 ? -16.105 -7.080 22.992 1.00 92.56 86 SER A C 1
ATOM 699 O O . SER A 1 86 ? -15.271 -6.968 22.100 1.00 92.56 86 SER A O 1
ATOM 701 N N . LYS A 1 87 ? -17.260 -7.739 22.818 1.00 93.31 87 LYS A N 1
ATOM 702 C CA . LYS A 1 87 ? -17.647 -8.338 21.530 1.00 93.31 87 LYS A CA 1
ATOM 703 C C . LYS A 1 87 ? -17.978 -7.288 20.476 1.00 93.31 87 LYS A C 1
ATOM 705 O O . LYS A 1 87 ? -17.562 -7.446 19.336 1.00 93.31 87 LYS A O 1
ATOM 710 N N . GLU A 1 88 ? -18.678 -6.223 20.858 1.00 94.38 88 GLU A N 1
ATOM 711 C CA . GLU A 1 88 ? -18.971 -5.110 19.947 1.00 94.38 88 GLU A CA 1
ATOM 712 C C . GLU A 1 88 ? -17.682 -4.401 19.512 1.00 94.38 88 GLU A C 1
ATOM 714 O O . GLU A 1 88 ? -17.473 -4.177 18.325 1.00 94.38 88 GLU A O 1
ATOM 719 N N . VAL A 1 89 ? -16.755 -4.140 20.441 1.00 94.62 89 VAL A N 1
ATOM 720 C CA . VAL A 1 89 ? -15.436 -3.575 20.100 1.00 94.62 89 VAL A CA 1
ATOM 721 C C . VAL A 1 89 ? -14.652 -4.512 19.184 1.00 94.62 89 VAL A C 1
ATOM 723 O O . VAL A 1 89 ? -13.995 -4.055 18.254 1.00 94.62 89 VAL A O 1
ATOM 726 N N . GLU A 1 90 ? -14.708 -5.824 19.418 1.00 94.94 90 GLU A N 1
ATOM 727 C CA . GLU A 1 90 ? -14.026 -6.796 18.564 1.00 94.94 90 GLU A CA 1
ATOM 728 C C . GLU A 1 90 ? -14.593 -6.827 17.137 1.00 94.94 90 GLU A C 1
ATOM 730 O O . GLU A 1 90 ? -13.808 -6.898 16.184 1.00 94.94 90 GLU A O 1
ATOM 735 N N . ALA A 1 91 ? -15.919 -6.756 16.988 1.00 95.38 91 ALA A N 1
ATOM 736 C CA . ALA A 1 91 ? -16.588 -6.670 15.692 1.00 95.38 91 ALA A CA 1
ATOM 737 C C . ALA A 1 91 ? -16.212 -5.371 14.964 1.00 95.38 91 ALA A C 1
ATOM 739 O O . ALA A 1 91 ? -15.684 -5.427 13.855 1.00 95.38 91 ALA A O 1
ATOM 740 N N . TYR A 1 92 ? -16.330 -4.228 15.646 1.00 96.19 92 TYR A N 1
ATOM 741 C CA . TYR A 1 92 ? -15.935 -2.925 15.110 1.00 96.19 92 TYR A CA 1
ATOM 742 C C . TYR A 1 92 ? -14.469 -2.908 14.656 1.00 96.19 92 TYR A C 1
ATOM 744 O O . TYR A 1 92 ? -14.158 -2.539 13.528 1.00 96.19 92 TYR A O 1
ATOM 752 N N . ALA A 1 93 ? -13.551 -3.384 15.503 1.00 96.69 93 ALA A N 1
ATOM 753 C CA . ALA A 1 93 ? -12.122 -3.436 15.202 1.00 96.69 93 ALA A CA 1
ATOM 754 C C . ALA A 1 93 ? -11.791 -4.335 14.004 1.00 96.69 93 ALA A C 1
ATOM 756 O O . ALA A 1 93 ? -10.835 -4.081 13.267 1.00 96.69 93 ALA A O 1
ATOM 757 N N . LYS A 1 94 ? -12.538 -5.432 13.833 1.00 96.81 94 LYS A N 1
ATOM 758 C CA . LYS A 1 94 ? -12.380 -6.333 12.691 1.00 96.81 94 LYS A CA 1
ATOM 759 C C . LYS A 1 94 ? -12.758 -5.619 11.395 1.00 96.81 94 LYS A C 1
ATOM 761 O O . LYS A 1 94 ? -11.978 -5.695 10.447 1.00 96.81 94 LYS A O 1
ATOM 766 N N . ASP A 1 95 ? -13.899 -4.942 11.372 1.00 97.44 95 ASP A N 1
ATOM 767 C CA . ASP A 1 95 ? -14.403 -4.288 10.165 1.00 97.44 95 ASP A CA 1
ATOM 768 C C . ASP A 1 95 ? -13.590 -3.031 9.837 1.00 97.44 95 ASP A C 1
ATOM 770 O O . ASP A 1 95 ? -13.180 -2.864 8.691 1.00 97.44 95 ASP A O 1
ATOM 774 N N . TYR A 1 96 ? -13.179 -2.264 10.853 1.00 98.06 96 TYR A N 1
ATOM 775 C CA . TYR A 1 96 ? -12.221 -1.164 10.707 1.00 98.06 96 TYR A CA 1
ATOM 776 C C . TYR A 1 96 ? -10.956 -1.617 9.965 1.00 98.06 96 TYR A C 1
ATOM 778 O O . TYR A 1 96 ? -10.556 -1.037 8.962 1.00 98.06 96 TYR A O 1
ATOM 786 N N . VAL A 1 97 ? -10.324 -2.706 10.418 1.00 97.88 97 VAL A N 1
ATOM 787 C CA . VAL A 1 97 ? -9.115 -3.240 9.769 1.00 97.88 97 VAL A CA 1
ATOM 788 C C . VAL A 1 97 ? -9.411 -3.797 8.375 1.00 97.88 97 VAL A C 1
ATOM 790 O O . VAL A 1 97 ? -8.576 -3.658 7.478 1.00 97.88 97 VAL A O 1
ATOM 793 N N . ALA A 1 98 ? -10.572 -4.423 8.176 1.00 97.94 98 ALA A N 1
ATOM 794 C CA . ALA A 1 98 ? -10.970 -4.962 6.880 1.00 9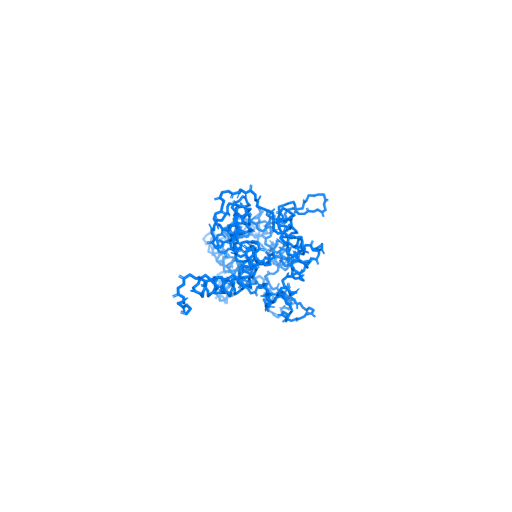7.94 98 ALA A CA 1
ATOM 795 C C . ALA A 1 98 ? -11.115 -3.862 5.818 1.00 97.94 98 ALA A C 1
ATOM 797 O O . ALA A 1 98 ? -10.641 -4.053 4.698 1.00 97.94 98 ALA A O 1
ATOM 798 N N . GLU A 1 99 ? -11.677 -2.710 6.179 1.00 97.94 99 GLU A N 1
ATOM 799 C CA . GLU A 1 99 ? -11.851 -1.568 5.276 1.00 97.94 99 GLU A CA 1
ATOM 800 C C . GLU A 1 99 ? -10.504 -1.029 4.785 1.00 97.94 99 GLU A C 1
ATOM 802 O O . GLU A 1 99 ? -10.312 -0.870 3.584 1.00 97.94 99 GLU A O 1
ATOM 807 N N . TYR A 1 100 ? -9.513 -0.848 5.667 1.00 98.06 100 TYR A N 1
ATOM 808 C CA . TYR A 1 100 ? -8.181 -0.390 5.236 1.00 98.06 100 TYR A CA 1
ATOM 809 C C . TYR A 1 100 ? -7.385 -1.458 4.479 1.00 98.06 100 TYR A C 1
ATOM 811 O O . TYR A 1 100 ? -6.559 -1.122 3.628 1.00 98.06 100 TYR A O 1
ATOM 819 N N . LEU A 1 101 ? -7.624 -2.746 4.746 1.00 97.00 101 LEU A N 1
ATOM 820 C CA . LEU A 1 101 ? -7.060 -3.828 3.934 1.00 97.00 101 LEU A CA 1
ATOM 821 C C . LEU A 1 101 ? -7.636 -3.817 2.515 1.00 97.00 101 LEU A C 1
ATOM 823 O O . LEU A 1 101 ? -6.888 -4.001 1.554 1.00 97.00 101 LEU A O 1
ATOM 827 N N . ASP A 1 102 ? -8.946 -3.620 2.377 1.00 96.69 102 ASP A N 1
ATOM 828 C CA . ASP A 1 102 ? -9.598 -3.520 1.073 1.00 96.69 102 ASP A CA 1
ATOM 829 C C . ASP A 1 102 ? -9.169 -2.249 0.333 1.00 96.69 102 ASP A C 1
ATOM 831 O O . ASP A 1 102 ? -8.700 -2.325 -0.806 1.00 96.69 102 ASP A O 1
ATOM 835 N N . TYR A 1 103 ? -9.184 -1.108 1.028 1.00 96.50 103 TYR A N 1
ATOM 836 C CA . TYR A 1 103 ? -8.654 0.159 0.537 1.00 96.50 103 TYR A CA 1
ATOM 837 C C . TYR A 1 103 ? -7.226 -0.010 0.016 1.00 96.50 103 TYR A C 1
ATOM 839 O O . TYR A 1 103 ? -6.927 0.410 -1.098 1.00 96.50 103 TYR A O 1
ATOM 847 N N . TYR A 1 104 ? -6.353 -0.705 0.753 1.00 96.62 104 TYR A N 1
ATOM 848 C CA . TYR A 1 104 ? -4.989 -0.932 0.293 1.00 96.62 104 TYR A CA 1
ATOM 849 C C . TYR A 1 104 ? -4.924 -1.763 -0.997 1.00 96.62 104 TYR A C 1
ATOM 851 O O . TYR A 1 104 ? -4.230 -1.402 -1.948 1.00 96.62 104 TYR A O 1
ATOM 859 N N . ARG A 1 105 ? -5.665 -2.877 -1.053 1.00 95.06 105 ARG A N 1
ATOM 860 C CA . ARG A 1 105 ? -5.644 -3.819 -2.188 1.00 95.06 105 ARG A CA 1
ATOM 861 C C . ARG A 1 105 ? -6.160 -3.213 -3.486 1.00 95.06 105 ARG A C 1
ATOM 863 O O . ARG A 1 105 ? -5.742 -3.654 -4.562 1.00 95.06 105 ARG A O 1
ATOM 870 N N . GLN A 1 106 ? -7.074 -2.252 -3.391 1.00 93.94 106 GLN A N 1
ATOM 871 C CA . GLN A 1 106 ? -7.660 -1.587 -4.549 1.00 93.94 106 GLN A CA 1
ATOM 872 C C . GLN A 1 106 ? -6.725 -0.563 -5.198 1.00 93.94 106 GLN A C 1
ATOM 874 O O . GLN A 1 106 ? -6.912 -0.261 -6.377 1.00 93.94 106 GLN A O 1
ATOM 879 N N . PHE A 1 107 ? -5.721 -0.054 -4.479 1.00 94.12 107 PHE A N 1
ATOM 880 C CA . PHE A 1 107 ? -4.758 0.883 -5.046 1.00 94.12 107 PHE A CA 1
ATOM 881 C C . PHE A 1 107 ? -3.792 0.150 -5.977 1.00 94.12 107 PHE A C 1
ATOM 883 O O . PHE A 1 107 ? -3.132 -0.816 -5.586 1.00 94.12 107 PHE A O 1
ATOM 890 N N . LYS A 1 108 ? -3.715 0.595 -7.231 1.00 92.12 108 LYS A N 1
ATOM 891 C CA . LYS A 1 108 ? -2.878 -0.019 -8.266 1.00 92.12 108 LYS A CA 1
ATOM 892 C C . LYS A 1 108 ? -2.118 1.044 -9.032 1.00 92.12 108 LYS A C 1
ATOM 894 O O . LYS A 1 108 ? -2.692 2.055 -9.422 1.00 92.12 108 LYS A O 1
ATOM 899 N N . VAL A 1 109 ? -0.861 0.759 -9.332 1.00 92.38 109 VAL A N 1
ATOM 900 C CA . VAL A 1 109 ? -0.056 1.534 -10.277 1.00 92.38 109 VAL A CA 1
ATOM 901 C C . VAL A 1 109 ? -0.099 0.818 -11.627 1.00 92.38 109 VAL A C 1
ATOM 903 O O . VAL A 1 109 ? -0.100 -0.409 -11.656 1.00 92.38 109 VAL A O 1
ATOM 906 N N . LYS A 1 110 ? -0.201 1.551 -12.736 1.00 90.69 110 LYS A N 1
ATOM 907 C CA . LYS A 1 110 ? -0.221 0.984 -14.092 1.00 90.69 110 LYS A CA 1
ATOM 908 C C . LYS A 1 110 ? 0.596 1.832 -15.052 1.00 90.69 110 LYS A C 1
ATOM 910 O O . LYS A 1 110 ? 0.454 3.055 -15.049 1.00 90.69 110 LYS A O 1
ATOM 915 N N . ALA A 1 111 ? 1.372 1.173 -15.908 1.00 93.19 111 ALA A N 1
ATOM 916 C CA . ALA A 1 111 ? 2.067 1.799 -17.029 1.00 93.19 111 ALA A CA 1
ATOM 917 C C . ALA A 1 111 ? 2.165 0.822 -18.208 1.00 93.19 111 ALA A C 1
ATOM 919 O O . ALA A 1 111 ? 2.820 -0.205 -18.112 1.00 93.19 111 ALA A O 1
ATOM 920 N N . SER A 1 112 ? 1.536 1.146 -19.337 1.00 91.62 112 SER A N 1
ATOM 921 C CA . SER A 1 112 ? 1.474 0.281 -20.529 1.00 91.62 112 SER A CA 1
ATOM 922 C C . SER A 1 112 ? 2.473 0.669 -21.625 1.00 91.62 112 SER A C 1
ATOM 924 O O . SER A 1 112 ? 2.497 0.058 -22.691 1.00 91.62 112 SER A O 1
ATOM 926 N N . SER A 1 113 ? 3.301 1.690 -21.395 1.00 94.38 113 SER A N 1
ATOM 927 C CA . SER A 1 113 ? 4.365 2.099 -22.315 1.00 94.38 113 SER A CA 1
ATOM 928 C C . SER A 1 113 ? 5.550 2.707 -21.568 1.00 94.38 113 SER A C 1
ATOM 930 O O . SER A 1 113 ? 5.428 3.098 -20.407 1.00 94.38 113 SER A O 1
ATOM 932 N N . LEU A 1 114 ? 6.695 2.848 -22.246 1.00 94.00 114 LEU A N 1
ATOM 933 C CA . LEU A 1 114 ? 7.878 3.500 -21.675 1.00 94.00 114 LEU A CA 1
ATOM 934 C C . LEU A 1 114 ? 7.584 4.939 -21.214 1.00 94.00 114 LEU A C 1
ATOM 936 O O . LEU A 1 114 ? 8.024 5.335 -20.139 1.00 94.00 114 LEU A O 1
ATOM 940 N N . GLY A 1 115 ? 6.821 5.710 -21.996 1.00 94.19 115 GLY A N 1
ATOM 941 C CA . GLY A 1 115 ? 6.460 7.083 -21.630 1.00 94.19 115 GLY A CA 1
ATOM 942 C C . GLY A 1 115 ? 5.573 7.141 -20.383 1.00 94.19 115 GLY A C 1
ATOM 943 O O . GLY A 1 115 ? 5.808 7.954 -19.490 1.00 94.19 115 GLY A O 1
ATOM 944 N N . GLU A 1 116 ? 4.600 6.233 -20.280 1.00 94.75 116 GLU A N 1
ATOM 945 C CA . GLU A 1 116 ? 3.749 6.110 -19.090 1.00 94.75 116 GLU A CA 1
ATOM 946 C C . GLU A 1 116 ? 4.543 5.658 -17.863 1.00 94.75 116 GLU A C 1
ATOM 948 O O . GLU A 1 116 ? 4.357 6.206 -16.779 1.00 94.75 116 GLU A O 1
ATOM 953 N N . LEU A 1 117 ? 5.477 4.717 -18.031 1.00 95.75 117 LEU A N 1
ATOM 954 C CA . LEU A 1 117 ? 6.362 4.271 -16.959 1.00 95.75 117 LEU A CA 1
ATOM 955 C C . LEU A 1 117 ? 7.228 5.431 -16.458 1.00 95.75 117 LEU A C 1
ATOM 957 O O . LEU A 1 117 ? 7.282 5.692 -15.259 1.00 95.75 117 LEU A O 1
ATOM 961 N N . GLN A 1 118 ? 7.856 6.183 -17.363 1.00 95.25 118 GLN A N 1
ATOM 962 C CA . GLN A 1 118 ? 8.640 7.367 -17.003 1.00 95.25 118 GLN A CA 1
ATOM 963 C C . GLN A 1 118 ? 7.795 8.419 -16.272 1.00 95.25 118 GLN A C 1
ATOM 965 O O . GLN A 1 118 ? 8.283 9.053 -15.328 1.00 95.25 118 GLN A O 1
ATOM 970 N N . TYR A 1 119 ? 6.535 8.598 -16.676 1.00 93.81 119 TYR A N 1
ATOM 971 C CA . TYR A 1 119 ? 5.598 9.481 -15.990 1.00 93.81 119 TYR A CA 1
ATOM 972 C C . TYR A 1 119 ? 5.274 8.972 -14.579 1.00 93.81 119 TYR A C 1
ATOM 974 O O . TYR A 1 119 ? 5.444 9.725 -13.622 1.00 93.81 119 TYR A O 1
ATOM 982 N N . VAL A 1 120 ? 4.894 7.698 -14.429 1.00 94.88 120 VAL A N 1
ATOM 983 C CA . VAL A 1 120 ? 4.618 7.051 -13.134 1.00 94.88 120 VAL A CA 1
ATOM 984 C C . VAL A 1 120 ? 5.796 7.200 -12.179 1.00 94.88 120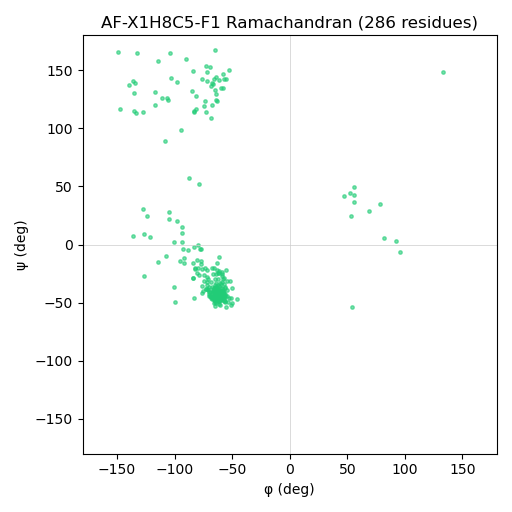 VAL A C 1
ATOM 986 O O . VAL A 1 120 ? 5.608 7.657 -11.053 1.00 94.88 120 VAL A O 1
ATOM 989 N N . LEU A 1 121 ? 7.013 6.888 -12.633 1.00 96.31 121 LEU A N 1
ATOM 990 C CA . LEU A 1 121 ? 8.221 7.024 -11.818 1.00 96.31 121 LEU A CA 1
ATOM 991 C C . LEU A 1 121 ? 8.430 8.468 -11.366 1.00 96.31 121 LEU A C 1
ATOM 993 O O . LEU A 1 121 ? 8.766 8.692 -10.206 1.00 96.31 121 LEU A O 1
ATOM 997 N N . THR A 1 122 ? 8.187 9.444 -12.248 1.00 94.69 122 THR A N 1
ATOM 998 C CA . THR A 1 122 ? 8.243 10.869 -11.882 1.00 94.69 122 THR A CA 1
ATOM 999 C C . THR A 1 122 ? 7.216 11.188 -10.803 1.00 94.69 122 THR A C 1
ATOM 1001 O O . THR A 1 122 ? 7.563 11.770 -9.781 1.00 94.69 122 THR A O 1
ATOM 1004 N N . GLN A 1 123 ? 5.956 10.794 -11.010 1.00 93.19 123 GLN A N 1
ATOM 1005 C CA . GLN A 1 123 ? 4.873 11.101 -10.081 1.00 93.19 123 GLN A CA 1
ATOM 1006 C C . GLN A 1 123 ? 5.109 10.473 -8.707 1.00 93.19 123 GLN A C 1
ATOM 1008 O O . GLN A 1 123 ? 4.919 11.150 -7.706 1.00 93.19 123 GLN A O 1
ATOM 1013 N N . MET A 1 124 ? 5.581 9.225 -8.631 1.00 94.62 124 MET A N 1
ATOM 1014 C CA . MET A 1 124 ? 5.867 8.555 -7.352 1.00 94.62 124 MET A CA 1
ATOM 1015 C C . MET A 1 124 ? 6.984 9.235 -6.546 1.00 94.62 124 MET A C 1
ATOM 1017 O O . MET A 1 124 ? 7.009 9.119 -5.319 1.00 94.62 124 MET A O 1
ATOM 1021 N N . GLN A 1 125 ? 7.892 9.948 -7.215 1.00 93.81 125 GLN A N 1
ATOM 1022 C CA . GLN A 1 125 ? 8.975 10.692 -6.571 1.00 93.81 125 GLN A CA 1
ATOM 1023 C C . GLN A 1 125 ? 8.540 12.072 -6.061 1.00 93.81 125 GLN A C 1
ATOM 1025 O O . GLN A 1 125 ? 9.195 12.610 -5.168 1.00 93.81 125 GLN A O 1
ATOM 1030 N N . LEU A 1 126 ? 7.446 12.644 -6.581 1.00 91.81 126 LEU A N 1
ATOM 1031 C CA . LEU A 1 126 ? 7.000 13.972 -6.164 1.00 91.81 126 LEU A CA 1
ATOM 1032 C C . LEU A 1 126 ? 6.650 14.000 -4.664 1.00 91.81 126 LEU A C 1
ATOM 1034 O O . LEU A 1 126 ? 6.038 13.054 -4.146 1.00 91.81 126 LEU A O 1
ATOM 1038 N N . PRO A 1 127 ? 6.980 15.098 -3.959 1.00 85.44 127 PRO A N 1
ATOM 1039 C CA . PRO A 1 127 ? 6.332 15.418 -2.695 1.00 85.44 127 PRO A CA 1
ATOM 1040 C C . PRO A 1 127 ? 4.817 15.482 -2.919 1.00 85.44 127 PRO A C 1
ATOM 1042 O O . PRO A 1 127 ? 4.383 15.962 -3.967 1.00 85.44 127 PRO A O 1
ATOM 1045 N N . THR A 1 128 ? 4.010 15.005 -1.965 1.00 83.75 128 THR A N 1
ATOM 1046 C CA . THR A 1 128 ? 2.529 15.021 -2.067 1.00 83.75 128 THR A CA 1
ATOM 1047 C C . THR A 1 128 ? 1.995 14.315 -3.320 1.00 83.75 128 THR A C 1
ATOM 1049 O O . THR A 1 128 ? 1.060 14.766 -3.975 1.00 83.75 128 THR A O 1
ATOM 1052 N N . SER A 1 129 ? 2.651 13.224 -3.723 1.00 89.94 129 SER A N 1
ATOM 1053 C CA . SER A 1 129 ? 2.137 12.372 -4.790 1.00 89.94 129 SER A CA 1
ATOM 1054 C C . SER A 1 129 ? 0.942 11.562 -4.303 1.00 89.94 129 SER A C 1
ATOM 1056 O O . SER A 1 129 ? 0.870 11.181 -3.139 1.00 89.94 129 SER A O 1
ATOM 1058 N N . GLN A 1 130 ? 0.063 11.177 -5.225 1.00 90.19 130 GLN A N 1
ATOM 1059 C CA . GLN A 1 130 ? -1.075 10.302 -4.932 1.00 90.19 130 GLN A CA 1
ATOM 1060 C C . GLN A 1 130 ? -0.662 8.984 -4.252 1.00 90.19 130 GLN A C 1
ATOM 1062 O O . GLN A 1 130 ? -1.394 8.448 -3.427 1.00 90.19 130 GLN A O 1
ATOM 1067 N N . PHE A 1 131 ? 0.534 8.480 -4.567 1.00 93.00 131 PHE A N 1
ATOM 1068 C CA . PHE A 1 131 ? 1.140 7.334 -3.893 1.00 93.00 131 PHE A CA 1
ATOM 1069 C C . PHE A 1 131 ? 1.496 7.631 -2.428 1.00 93.00 131 PHE A C 1
ATOM 1071 O O . PHE A 1 131 ? 1.186 6.834 -1.544 1.00 93.00 131 PHE A O 1
ATOM 1078 N N . GLN A 1 132 ? 2.122 8.778 -2.159 1.00 93.75 132 GLN A N 1
ATOM 1079 C CA . GLN A 1 132 ? 2.467 9.200 -0.804 1.00 93.75 132 GLN A CA 1
ATOM 1080 C C . GLN A 1 132 ? 1.216 9.509 0.026 1.00 93.75 132 GLN A C 1
ATOM 1082 O O . GLN A 1 132 ? 1.116 9.047 1.161 1.00 93.75 132 GLN A O 1
ATOM 1087 N N . ASP A 1 133 ? 0.256 10.231 -0.549 1.00 92.75 133 ASP A N 1
ATOM 1088 C CA . ASP A 1 133 ? -0.999 10.607 0.106 1.00 92.75 133 ASP A CA 1
ATOM 1089 C C . ASP A 1 133 ? -1.828 9.368 0.456 1.00 92.75 133 ASP A C 1
ATOM 1091 O O . ASP A 1 133 ? -2.396 9.278 1.544 1.00 92.75 133 ASP A O 1
ATOM 1095 N N . PHE A 1 134 ? -1.835 8.359 -0.419 1.00 95.06 134 PHE A N 1
ATOM 1096 C CA . PHE A 1 134 ? -2.454 7.065 -0.142 1.00 95.06 134 PHE A CA 1
ATOM 1097 C C . PHE A 1 134 ? -1.828 6.369 1.081 1.00 95.06 134 PHE A C 1
ATOM 1099 O O . PHE A 1 134 ? -2.552 5.906 1.965 1.00 95.06 134 PHE A O 1
ATOM 1106 N N . LEU A 1 135 ? -0.493 6.323 1.173 1.00 96.31 135 LEU A N 1
ATOM 1107 C CA . LEU A 1 135 ? 0.198 5.740 2.330 1.00 96.31 135 LEU A CA 1
ATOM 1108 C C . LEU A 1 135 ? -0.030 6.560 3.611 1.00 96.31 135 LEU A C 1
ATOM 1110 O O . LEU A 1 135 ? -0.208 5.975 4.682 1.00 96.31 135 LEU A O 1
ATOM 1114 N N . LEU A 1 136 ? -0.056 7.894 3.505 1.00 95.75 136 LEU A N 1
ATOM 1115 C CA . LEU A 1 136 ? -0.384 8.796 4.613 1.00 95.75 136 LEU A CA 1
ATOM 1116 C C . LEU A 1 136 ? -1.804 8.567 5.122 1.00 95.75 136 LEU A C 1
ATOM 1118 O O . LEU A 1 136 ? -1.968 8.363 6.319 1.00 95.75 136 LEU A O 1
ATOM 1122 N N . THR A 1 137 ? -2.790 8.481 4.227 1.00 96.25 137 THR A N 1
ATOM 1123 C CA . THR A 1 137 ? -4.195 8.213 4.580 1.00 96.25 137 THR A CA 1
ATOM 1124 C C . THR A 1 137 ? -4.313 6.958 5.447 1.00 96.25 137 THR A C 1
ATOM 1126 O O . THR A 1 137 ? -4.978 6.971 6.484 1.00 96.25 137 THR A O 1
ATOM 1129 N N . ILE A 1 138 ? -3.629 5.871 5.062 1.00 97.62 138 ILE A N 1
ATOM 1130 C CA . ILE A 1 138 ? -3.644 4.630 5.846 1.00 97.62 138 ILE A CA 1
ATOM 1131 C C . ILE A 1 138 ? -2.901 4.812 7.172 1.00 97.62 138 ILE A C 1
ATOM 1133 O O . ILE A 1 138 ? -3.404 4.374 8.206 1.00 97.62 138 ILE A O 1
ATOM 1137 N N . LYS A 1 139 ? -1.721 5.451 7.185 1.00 97.00 139 LYS A N 1
ATOM 1138 C CA . LYS A 1 139 ? -0.991 5.724 8.437 1.00 97.00 139 LYS A CA 1
ATOM 1139 C C . LYS A 1 139 ? -1.871 6.498 9.414 1.00 97.00 139 LYS A C 1
ATOM 1141 O O . LYS A 1 139 ? -2.007 6.075 10.556 1.00 97.00 139 LYS A O 1
ATOM 1146 N N . GLU A 1 140 ? -2.432 7.618 8.976 1.00 96.50 140 GLU A N 1
ATOM 1147 C CA . GLU A 1 140 ? -3.193 8.542 9.813 1.00 96.50 140 GLU A CA 1
ATOM 1148 C C . GLU A 1 140 ? -4.397 7.857 10.436 1.00 96.50 140 GLU A C 1
ATOM 1150 O O . GLU A 1 140 ? -4.617 8.005 11.634 1.00 96.50 140 GLU A O 1
ATOM 1155 N N . ASN A 1 141 ? -5.101 7.025 9.669 1.00 97.81 141 ASN A N 1
ATOM 1156 C CA . ASN A 1 141 ? -6.276 6.335 10.175 1.00 97.81 141 ASN A CA 1
ATOM 1157 C C . ASN A 1 141 ? -5.974 5.042 10.948 1.00 97.81 141 ASN A C 1
ATOM 1159 O O . ASN A 1 141 ? -6.818 4.548 11.677 1.00 97.81 141 ASN A O 1
ATOM 1163 N N . THR A 1 142 ? -4.775 4.470 10.843 1.00 97.12 142 THR A N 1
ATOM 1164 C CA . THR A 1 142 ? -4.449 3.214 11.552 1.00 97.12 142 THR A CA 1
ATOM 1165 C C . THR A 1 142 ? -3.504 3.409 12.735 1.00 97.12 142 THR A C 1
ATOM 1167 O O . THR A 1 142 ? -3.315 2.486 13.530 1.00 97.12 142 THR A O 1
ATOM 1170 N N . ALA A 1 143 ? -2.921 4.599 12.893 1.00 94.56 143 ALA A N 1
ATOM 1171 C CA . ALA A 1 143 ? -2.098 4.994 14.036 1.00 94.56 143 ALA A CA 1
ATOM 1172 C C . ALA A 1 143 ? -2.955 5.573 15.179 1.00 94.56 143 ALA A C 1
ATOM 1174 O O . ALA A 1 143 ? -2.760 6.711 15.604 1.00 94.56 143 ALA A O 1
ATOM 1175 N N . LEU A 1 144 ? -3.926 4.787 15.652 1.00 93.69 144 LEU A N 1
ATOM 1176 C CA . LEU A 1 144 ? -4.833 5.180 16.735 1.00 93.69 144 LEU A CA 1
ATOM 1177 C C . LEU A 1 144 ? -4.139 5.100 18.103 1.00 93.69 144 LEU A C 1
ATOM 1179 O O . LEU A 1 144 ? -3.386 4.158 18.366 1.00 93.69 144 LEU A O 1
ATOM 1183 N N . ASN A 1 145 ? -4.445 6.043 18.998 1.00 89.06 145 ASN A N 1
ATOM 1184 C CA . ASN A 1 145 ? -4.040 5.948 20.399 1.00 89.06 145 ASN A CA 1
ATOM 1185 C C . ASN A 1 145 ? -5.036 5.070 21.175 1.00 89.06 145 ASN A C 1
ATOM 1187 O O . ASN A 1 145 ? -6.203 5.423 21.314 1.00 89.06 145 ASN A O 1
ATOM 1191 N N . LEU A 1 146 ? -4.576 3.914 21.660 1.00 87.31 146 LEU A N 1
ATOM 1192 C CA . LEU A 1 146 ? -5.428 2.872 22.249 1.00 87.31 146 LEU A CA 1
ATOM 1193 C C . LEU A 1 146 ? -4.990 2.439 23.659 1.00 87.31 146 LEU A C 1
ATOM 1195 O O . LEU A 1 146 ? -5.482 1.430 24.165 1.00 87.31 146 LEU A O 1
ATOM 1199 N N . GLU A 1 147 ? -4.040 3.142 24.281 1.00 74.12 147 GLU A N 1
ATOM 1200 C CA . GLU A 1 147 ? -3.367 2.671 25.504 1.00 74.12 147 GLU A CA 1
ATOM 1201 C C . GLU A 1 147 ? -4.246 2.748 26.765 1.00 74.12 147 GLU A C 1
ATOM 1203 O O . GLU A 1 147 ? -4.027 2.001 27.721 1.00 74.12 147 GLU A O 1
ATOM 1208 N N . ASP A 1 148 ? -5.296 3.570 26.744 1.00 73.19 148 ASP A N 1
ATOM 1209 C CA . ASP A 1 148 ? -6.040 3.948 27.949 1.00 73.19 148 ASP A CA 1
ATOM 1210 C C . ASP A 1 148 ? -7.198 3.004 28.329 1.00 73.19 148 ASP A C 1
ATOM 1212 O O . ASP A 1 148 ? -7.813 3.179 29.384 1.00 73.19 148 ASP A O 1
ATOM 1216 N N . SER A 1 149 ? -7.518 1.978 27.524 1.00 81.50 149 SER A N 1
ATOM 1217 C CA . SER A 1 149 ? -8.675 1.106 27.793 1.00 81.50 149 SER A CA 1
ATOM 1218 C C . SER A 1 149 ? -8.393 -0.393 27.623 1.00 81.50 149 SER A C 1
ATOM 1220 O O . SER A 1 149 ? -7.937 -0.831 26.562 1.00 81.50 149 SER A O 1
ATOM 1222 N N . PRO A 1 150 ? -8.761 -1.245 28.607 1.00 84.69 150 PRO A N 1
ATOM 1223 C CA . PRO A 1 150 ? -8.634 -2.697 28.472 1.00 84.69 150 PRO A CA 1
ATOM 1224 C C . PRO A 1 150 ? -9.506 -3.269 27.343 1.00 84.69 150 PRO A C 1
ATOM 1226 O O . PRO A 1 150 ? -9.200 -4.340 26.825 1.00 84.69 150 PRO A O 1
ATOM 1229 N N . TYR A 1 151 ? -10.562 -2.559 26.929 1.00 88.81 151 TYR A N 1
ATOM 1230 C CA . TYR A 1 151 ? -11.427 -2.975 25.822 1.00 88.81 151 TYR A CA 1
ATOM 1231 C C . TYR A 1 151 ? -10.742 -2.834 24.452 1.00 88.81 151 TYR A C 1
ATOM 1233 O O . TYR A 1 151 ? -11.121 -3.528 23.512 1.00 88.81 151 TYR A O 1
ATOM 1241 N N . LEU A 1 152 ? -9.706 -1.995 24.340 1.00 91.50 152 LEU A N 1
ATOM 1242 C CA . LEU A 1 152 ? -9.032 -1.675 23.077 1.00 91.50 152 LEU A CA 1
ATOM 1243 C C . LEU A 1 152 ? -7.810 -2.556 22.775 1.00 91.50 152 LEU A C 1
ATOM 1245 O O . LEU A 1 152 ? -7.240 -2.467 21.689 1.00 91.50 152 LEU A O 1
ATOM 1249 N N . GLN A 1 153 ? -7.423 -3.457 23.683 1.00 89.44 153 GLN A N 1
ATOM 1250 C CA . GLN A 1 153 ? -6.232 -4.301 23.512 1.00 89.44 153 GLN A CA 1
ATOM 1251 C C . GLN A 1 153 ? -6.294 -5.159 22.239 1.00 89.44 153 GLN A C 1
ATOM 1253 O O . GLN A 1 153 ? -5.342 -5.193 21.457 1.00 89.44 153 GLN A O 1
ATOM 1258 N N . THR A 1 154 ? -7.432 -5.815 21.989 1.00 89.75 154 THR A N 1
ATOM 1259 C CA . THR A 1 154 ? -7.643 -6.613 20.771 1.00 89.75 154 THR A CA 1
ATOM 1260 C C . THR A 1 154 ? -7.606 -5.745 19.516 1.00 89.75 154 THR A C 1
ATOM 1262 O O . THR A 1 154 ? -7.068 -6.170 18.494 1.00 89.75 154 THR A O 1
ATOM 1265 N N . PHE A 1 155 ? -8.133 -4.522 19.588 1.00 94.62 155 PHE A N 1
ATOM 1266 C CA . PHE A 1 155 ? -8.100 -3.588 18.467 1.00 94.62 155 PHE A CA 1
ATOM 1267 C C . PHE A 1 155 ? -6.656 -3.182 18.139 1.00 94.62 155 PHE A C 1
ATOM 1269 O O . PHE A 1 155 ? -6.216 -3.334 16.998 1.00 94.62 155 PHE A O 1
ATOM 1276 N N . SER A 1 156 ? -5.872 -2.816 19.158 1.00 93.69 156 SER A N 1
ATOM 1277 C CA . SER A 1 156 ? -4.443 -2.516 19.015 1.00 93.69 156 SER A CA 1
ATOM 1278 C C . SER A 1 156 ? -3.680 -3.669 18.359 1.00 93.69 156 SER A C 1
ATOM 1280 O O . SER A 1 156 ? -2.918 -3.451 17.417 1.00 93.69 156 SER A O 1
ATOM 1282 N N . LEU A 1 157 ? -3.932 -4.917 18.776 1.00 93.56 157 LEU A N 1
ATOM 1283 C CA . LEU A 1 157 ? -3.310 -6.097 18.167 1.00 93.56 157 LEU A CA 1
ATOM 1284 C C . LEU A 1 157 ? -3.640 -6.243 16.676 1.00 93.56 157 LEU A C 1
ATOM 1286 O O . LEU A 1 157 ? -2.740 -6.559 15.898 1.00 93.56 157 LEU A O 1
ATOM 1290 N N . LYS A 1 158 ? -4.893 -6.006 16.266 1.00 95.19 158 LYS A N 1
ATOM 1291 C CA . LYS A 1 158 ? -5.297 -6.093 14.852 1.00 95.19 158 LYS A CA 1
ATOM 1292 C C . LYS A 1 158 ? -4.646 -4.990 14.008 1.00 95.19 158 LYS A C 1
ATOM 1294 O O . LYS A 1 158 ? -4.154 -5.279 12.919 1.00 95.19 158 LYS A O 1
ATOM 1299 N N . LEU A 1 159 ? -4.558 -3.760 14.524 1.00 95.75 159 LEU A N 1
ATOM 1300 C CA . LEU A 1 159 ? -3.943 -2.627 13.815 1.00 95.75 159 LEU A CA 1
ATOM 1301 C C . LEU A 1 159 ? -2.439 -2.791 13.573 1.00 95.75 159 LEU A C 1
ATOM 1303 O O . LEU A 1 159 ? -1.907 -2.200 12.634 1.00 95.75 159 LEU A O 1
ATOM 1307 N N . ARG A 1 160 ? -1.747 -3.655 14.333 1.00 94.06 160 ARG A N 1
ATOM 1308 C CA . ARG A 1 160 ? -0.322 -3.964 14.099 1.00 94.06 160 ARG A CA 1
ATOM 1309 C C . ARG A 1 160 ? -0.031 -4.454 12.682 1.00 94.06 160 ARG A C 1
ATOM 1311 O O . ARG A 1 160 ? 1.107 -4.313 12.237 1.00 94.06 160 ARG A O 1
ATOM 1318 N N . THR A 1 161 ? -1.027 -4.972 11.955 1.00 95.12 161 THR A N 1
ATOM 1319 C CA . THR A 1 161 ? -0.869 -5.326 10.536 1.00 95.12 161 THR A CA 1
ATOM 1320 C C . THR A 1 161 ? -0.411 -4.144 9.670 1.00 95.12 161 THR A C 1
ATOM 1322 O O . THR A 1 161 ? 0.292 -4.361 8.688 1.00 95.12 161 THR A O 1
ATOM 1325 N N . PHE A 1 162 ? -0.743 -2.906 10.051 1.00 96.62 162 PHE A N 1
ATOM 1326 C CA . PHE A 1 162 ? -0.334 -1.676 9.363 1.00 96.62 162 PHE A CA 1
ATOM 1327 C C . PHE A 1 162 ? 0.947 -1.062 9.939 1.00 96.62 162 PHE A C 1
ATOM 1329 O O . PHE A 1 162 ? 1.407 -0.023 9.469 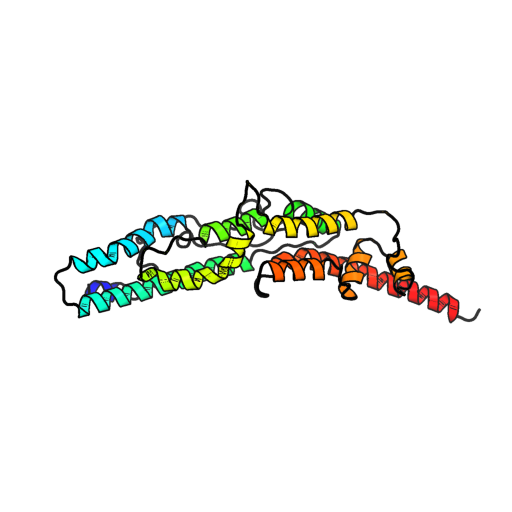1.00 96.62 162 PHE A O 1
ATOM 1336 N N . GLY A 1 163 ? 1.574 -1.702 10.932 1.00 94.44 163 GLY A N 1
ATOM 1337 C CA . GLY A 1 163 ? 2.746 -1.153 11.615 1.00 94.44 163 GLY A CA 1
ATOM 1338 C C . GLY A 1 163 ? 3.928 -0.876 10.679 1.00 94.44 163 GLY A C 1
ATOM 1339 O O . GLY A 1 163 ? 4.745 -0.006 10.967 1.00 94.44 163 GLY A O 1
ATOM 1340 N N . PHE A 1 164 ? 4.027 -1.571 9.540 1.00 95.12 164 PHE A N 1
ATOM 1341 C CA . PHE A 1 164 ? 5.042 -1.258 8.531 1.00 95.12 164 PHE A CA 1
ATOM 1342 C C . PHE A 1 164 ? 4.770 0.076 7.820 1.00 95.12 164 PHE A C 1
ATOM 1344 O O . PHE A 1 164 ? 5.724 0.799 7.561 1.00 95.12 164 PHE A O 1
ATOM 1351 N N . ILE A 1 165 ? 3.505 0.434 7.558 1.00 96.56 165 ILE A N 1
ATOM 1352 C CA . ILE A 1 165 ? 3.133 1.725 6.954 1.00 96.56 165 ILE A CA 1
ATOM 1353 C C . ILE A 1 165 ? 3.459 2.849 7.933 1.00 96.56 165 ILE A C 1
ATOM 1355 O O . ILE A 1 165 ? 4.044 3.850 7.539 1.00 96.56 165 ILE A O 1
ATOM 1359 N N . GLN A 1 166 ? 3.166 2.655 9.221 1.00 94.38 166 GLN A N 1
ATOM 1360 C CA . GLN A 1 166 ? 3.496 3.631 10.262 1.00 94.38 166 GLN A CA 1
ATOM 1361 C C . GLN A 1 166 ? 5.003 3.918 10.328 1.00 94.38 166 GLN A C 1
ATOM 1363 O O . GLN A 1 166 ? 5.389 5.080 10.419 1.00 94.38 166 GLN A O 1
ATOM 1368 N N . ARG A 1 167 ? 5.850 2.880 10.223 1.00 94.62 167 ARG A N 1
ATOM 1369 C CA . ARG A 1 167 ? 7.317 3.027 10.159 1.00 94.62 167 ARG A CA 1
ATOM 1370 C C . ARG A 1 167 ? 7.795 3.639 8.844 1.00 94.62 167 ARG A C 1
ATOM 1372 O O . ARG A 1 167 ? 8.647 4.518 8.853 1.00 94.62 167 ARG A O 1
ATOM 1379 N N . LEU A 1 168 ? 7.254 3.177 7.717 1.00 96.00 168 LEU A N 1
ATOM 1380 C CA . LEU A 1 168 ? 7.601 3.673 6.384 1.00 96.00 168 LEU A CA 1
ATOM 1381 C C . LEU A 1 168 ? 7.327 5.177 6.261 1.00 96.00 168 LEU A C 1
ATOM 1383 O O . LEU A 1 168 ? 8.122 5.918 5.688 1.00 96.00 168 LEU A O 1
ATOM 1387 N N . MET A 1 169 ? 6.206 5.602 6.837 1.00 96.19 169 MET A N 1
ATOM 1388 C CA . MET A 1 169 ? 5.715 6.972 6.827 1.00 96.19 169 MET A CA 1
ATOM 1389 C C . MET A 1 169 ? 6.069 7.722 8.120 1.00 96.19 169 MET A C 1
ATOM 1391 O O . MET A 1 169 ? 5.428 8.721 8.446 1.00 96.19 169 MET A O 1
ATOM 1395 N N . GLU A 1 170 ? 7.062 7.265 8.889 1.00 95.06 170 GLU A N 1
ATOM 1396 C CA . GLU A 1 170 ? 7.571 8.000 10.048 1.00 95.06 170 GLU A CA 1
ATOM 1397 C C . GLU A 1 170 ? 8.278 9.273 9.567 1.00 95.06 170 GLU A C 1
ATOM 1399 O O . GLU A 1 170 ? 9.236 9.224 8.792 1.00 95.06 170 GLU A O 1
ATOM 1404 N N . GLU A 1 171 ? 7.785 10.428 10.010 1.00 94.56 171 GLU A N 1
ATOM 1405 C CA . GLU A 1 171 ? 8.317 11.711 9.572 1.00 94.56 171 GLU A CA 1
ATOM 1406 C C . GLU A 1 171 ? 9.529 12.109 10.415 1.00 94.56 171 GLU A C 1
ATOM 1408 O O . GLU A 1 171 ? 9.493 12.081 11.647 1.00 94.56 171 GLU A O 1
ATOM 1413 N N . ARG A 1 172 ? 10.609 12.531 9.755 1.00 93.44 172 ARG A N 1
ATOM 1414 C CA . ARG A 1 172 ? 11.785 13.110 10.409 1.00 93.44 172 ARG A CA 1
ATOM 1415 C C . ARG A 1 172 ? 12.228 14.345 9.644 1.00 93.44 172 ARG A C 1
ATOM 1417 O O . ARG A 1 172 ? 12.693 14.233 8.518 1.00 93.44 172 ARG A O 1
ATOM 1424 N N . LYS A 1 173 ? 12.138 15.519 10.279 1.00 89.69 173 LYS A N 1
ATOM 1425 C CA . LYS A 1 173 ? 12.515 16.817 9.683 1.00 89.69 173 LYS A CA 1
ATOM 1426 C C . LYS A 1 173 ? 11.780 17.119 8.359 1.00 89.69 173 LYS A C 1
ATOM 1428 O O . LYS A 1 173 ? 12.412 17.586 7.416 1.00 89.69 173 LYS A O 1
ATOM 1433 N N . GLY A 1 174 ? 10.474 16.850 8.276 1.00 88.19 174 GLY A N 1
ATOM 1434 C CA . GLY A 1 174 ? 9.680 17.162 7.079 1.00 88.19 174 GLY A CA 1
ATOM 1435 C C . GLY A 1 174 ? 9.774 16.142 5.942 1.00 88.19 174 GLY A C 1
ATOM 1436 O O . GLY A 1 174 ? 9.257 16.403 4.860 1.00 88.19 174 GLY A O 1
ATOM 1437 N N . VAL A 1 175 ? 10.451 15.006 6.143 1.00 92.00 175 VAL A N 1
ATOM 1438 C CA . VAL A 1 175 ? 10.603 13.948 5.129 1.00 92.00 175 VAL A CA 1
ATOM 1439 C C . VAL A 1 175 ? 10.301 12.567 5.706 1.00 92.00 175 VAL A C 1
ATOM 1441 O O . VAL A 1 175 ? 10.299 12.394 6.925 1.00 92.00 175 VAL A O 1
ATOM 1444 N N . PHE A 1 176 ? 10.100 11.579 4.829 1.00 95.69 176 PHE A N 1
ATOM 1445 C CA . PHE A 1 176 ? 9.866 10.170 5.173 1.00 95.69 176 PHE A CA 1
ATOM 1446 C C . PHE A 1 176 ? 11.098 9.325 4.803 1.00 95.69 176 PHE A C 1
ATOM 1448 O O . PHE A 1 176 ? 11.179 8.833 3.678 1.00 95.69 176 PHE A O 1
ATOM 1455 N N . PRO A 1 177 ? 12.092 9.148 5.697 1.00 96.00 177 PRO A N 1
ATOM 1456 C CA . PRO A 1 177 ? 13.412 8.646 5.307 1.00 96.00 177 PRO A CA 1
ATOM 1457 C C . PRO A 1 177 ? 13.399 7.255 4.667 1.00 96.00 177 PRO A C 1
ATOM 1459 O O . PRO A 1 177 ? 14.160 7.003 3.736 1.00 96.00 177 PRO A O 1
ATOM 1462 N N . GLU A 1 178 ? 12.547 6.347 5.149 1.00 96.19 178 GLU A N 1
ATOM 1463 C CA . GLU A 1 178 ? 12.453 4.994 4.588 1.00 96.19 178 GLU A CA 1
ATOM 1464 C C . GLU A 1 178 ? 11.794 4.987 3.205 1.00 96.19 178 GLU A C 1
ATOM 1466 O O . GLU A 1 178 ? 12.221 4.228 2.334 1.00 96.19 178 GLU A O 1
ATOM 1471 N N . LEU A 1 179 ? 10.819 5.871 2.971 1.00 96.88 179 LEU A N 1
ATOM 1472 C CA . LEU A 1 179 ? 10.211 6.064 1.656 1.00 96.88 179 LEU A CA 1
ATOM 1473 C C . LEU A 1 179 ? 11.179 6.745 0.677 1.00 96.88 179 LEU A C 1
ATOM 1475 O O . LEU A 1 179 ? 11.235 6.364 -0.489 1.00 96.88 179 LEU A O 1
ATOM 1479 N N . GLU A 1 180 ? 11.977 7.711 1.138 1.00 96.19 180 GLU A N 1
ATOM 1480 C CA . GLU A 1 180 ? 12.976 8.388 0.300 1.00 96.19 180 GLU A CA 1
ATOM 1481 C C . GLU A 1 180 ? 14.030 7.410 -0.235 1.00 96.19 180 GLU A C 1
ATOM 1483 O O . GLU A 1 180 ? 14.414 7.501 -1.398 1.00 96.19 180 GLU A O 1
ATOM 1488 N N . LYS A 1 181 ? 14.433 6.398 0.548 1.00 97.06 181 LYS A N 1
ATOM 1489 C CA . LYS A 1 181 ? 15.318 5.326 0.051 1.00 97.06 181 LYS A CA 1
ATOM 1490 C C . LYS A 1 181 ? 14.716 4.582 -1.144 1.00 97.06 181 LYS A C 1
ATOM 1492 O O . LYS A 1 181 ? 15.432 4.294 -2.097 1.00 97.06 181 LYS A O 1
ATOM 1497 N N . TYR A 1 182 ? 13.414 4.302 -1.119 1.00 98.00 182 TYR A N 1
ATOM 1498 C CA . TYR A 1 182 ? 12.720 3.692 -2.254 1.00 98.00 182 TYR A CA 1
ATOM 1499 C C . TYR A 1 182 ? 12.631 4.644 -3.449 1.00 98.00 182 TYR A C 1
ATOM 1501 O O . TYR A 1 182 ? 12.938 4.250 -4.574 1.00 98.00 182 TYR A O 1
ATOM 1509 N N . LYS A 1 183 ? 12.294 5.918 -3.214 1.00 97.31 183 LYS A N 1
ATOM 1510 C CA . LYS A 1 183 ? 12.267 6.939 -4.271 1.00 97.31 183 LYS A CA 1
ATOM 1511 C C . LYS A 1 183 ? 13.629 7.117 -4.944 1.00 97.31 183 LYS A C 1
ATOM 1513 O O . LYS A 1 183 ? 13.659 7.317 -6.151 1.00 97.31 183 LYS A O 1
ATOM 1518 N N . ILE A 1 184 ? 14.738 6.976 -4.213 1.00 97.69 184 ILE A N 1
ATOM 1519 C CA . ILE A 1 184 ? 16.095 6.991 -4.785 1.00 97.69 184 ILE A CA 1
ATOM 1520 C C . ILE A 1 184 ? 16.290 5.837 -5.776 1.00 97.69 184 ILE A C 1
ATOM 1522 O O . ILE A 1 184 ? 16.806 6.070 -6.867 1.00 97.69 184 ILE A O 1
ATOM 1526 N N . ILE A 1 185 ? 15.846 4.619 -5.442 1.00 98.44 185 ILE A N 1
ATOM 1527 C CA . ILE A 1 185 ? 15.922 3.467 -6.360 1.00 98.44 185 ILE A CA 1
ATOM 1528 C C . ILE A 1 185 ? 15.104 3.751 -7.629 1.00 98.44 185 ILE A C 1
ATOM 1530 O O . ILE A 1 185 ? 15.587 3.540 -8.741 1.00 98.44 185 ILE A O 1
ATOM 1534 N N . LEU A 1 186 ? 13.888 4.291 -7.480 1.00 98.06 186 LEU A N 1
ATOM 1535 C CA . LEU A 1 186 ? 13.055 4.677 -8.624 1.00 98.06 186 LEU A CA 1
ATOM 1536 C C . LEU A 1 186 ? 13.681 5.800 -9.462 1.00 98.06 186 LEU A C 1
ATOM 1538 O O . LEU A 1 186 ? 13.586 5.767 -10.688 1.00 98.06 186 LEU A O 1
ATOM 1542 N N . GLY A 1 187 ? 14.322 6.775 -8.816 1.00 97.69 187 GLY A N 1
ATOM 1543 C CA . GLY A 1 187 ? 15.028 7.872 -9.474 1.00 97.69 187 GLY A CA 1
ATOM 1544 C C . GLY A 1 187 ? 16.206 7.372 -10.303 1.00 97.69 187 GLY A C 1
ATOM 1545 O O . GLY A 1 187 ? 16.324 7.734 -11.470 1.00 97.69 187 GLY A O 1
ATOM 1546 N N . GLN A 1 188 ? 17.007 6.454 -9.756 1.00 97.31 188 GLN A N 1
ATOM 1547 C CA . GLN A 1 188 ? 18.088 5.789 -10.492 1.00 97.31 188 GLN A CA 1
ATOM 1548 C C . GLN A 1 188 ? 17.553 5.030 -11.711 1.00 97.31 188 GLN A C 1
ATOM 1550 O O . GLN A 1 188 ? 18.055 5.219 -12.820 1.00 97.31 188 GLN A O 1
ATOM 1555 N N . MET A 1 189 ? 16.474 4.256 -11.541 1.00 97.69 189 MET A N 1
ATOM 1556 C CA . MET A 1 189 ? 15.827 3.556 -12.656 1.00 97.69 189 MET A CA 1
ATOM 1557 C C . MET A 1 189 ? 15.342 4.532 -13.726 1.00 97.69 189 MET A C 1
ATOM 1559 O O . MET A 1 189 ? 15.515 4.294 -14.921 1.00 97.69 189 MET A O 1
ATOM 1563 N N . GLN A 1 190 ? 14.759 5.654 -13.312 1.00 96.44 190 GLN A N 1
ATOM 1564 C CA . GLN A 1 190 ? 14.293 6.682 -14.227 1.00 96.44 190 GLN A CA 1
ATOM 1565 C C . GLN A 1 190 ? 15.444 7.336 -15.003 1.00 96.44 190 GLN A C 1
ATOM 1567 O O . GLN A 1 190 ? 15.302 7.587 -16.202 1.00 96.44 190 GLN A O 1
ATOM 1572 N N . GLU A 1 191 ? 16.557 7.640 -14.340 1.00 95.50 191 GLU A N 1
ATOM 1573 C CA . GLU A 1 191 ? 17.752 8.181 -14.986 1.00 95.50 191 GLU A CA 1
ATOM 1574 C C . GLU A 1 191 ? 18.322 7.189 -15.998 1.00 95.50 191 GLU A C 1
ATOM 1576 O O . GLU A 1 191 ? 18.582 7.568 -17.139 1.00 95.50 191 GLU A O 1
ATOM 1581 N N . ASP A 1 192 ? 18.437 5.914 -15.628 1.00 94.69 192 ASP A N 1
ATOM 1582 C CA . ASP A 1 192 ? 18.920 4.864 -16.523 1.00 94.69 192 ASP A CA 1
ATOM 1583 C C . ASP A 1 192 ? 18.026 4.687 -17.749 1.00 94.69 192 ASP A C 1
ATOM 1585 O O . ASP A 1 192 ? 18.539 4.593 -18.862 1.00 94.69 192 ASP A O 1
ATOM 1589 N N . LEU A 1 193 ? 16.702 4.738 -17.584 1.00 94.75 193 LEU A N 1
ATOM 1590 C CA . LEU A 1 193 ? 15.750 4.685 -18.698 1.00 94.75 193 LEU A CA 1
ATOM 1591 C C . LEU A 1 193 ? 15.892 5.859 -19.679 1.00 94.75 193 LEU A C 1
ATOM 1593 O O . LEU A 1 193 ? 15.490 5.729 -20.834 1.00 94.75 193 LEU A O 1
ATOM 1597 N N . LYS A 1 194 ? 16.427 7.002 -19.234 1.00 91.38 194 LYS A N 1
ATOM 1598 C CA . LYS A 1 194 ? 16.653 8.196 -20.066 1.00 91.38 194 LYS A CA 1
ATOM 1599 C C . LYS A 1 194 ? 18.047 8.238 -20.694 1.00 91.38 194 LYS A C 1
ATOM 1601 O O . LYS A 1 194 ? 18.289 9.085 -21.550 1.00 91.38 194 LYS A O 1
ATOM 1606 N N . LYS A 1 195 ? 18.980 7.377 -20.274 1.00 86.69 195 LYS A N 1
ATOM 1607 C CA . LYS A 1 195 ? 20.349 7.379 -20.805 1.00 86.69 195 LYS A CA 1
ATOM 1608 C C . LYS A 1 195 ? 20.356 6.922 -22.261 1.00 86.69 195 LYS A C 1
ATOM 1610 O O . LYS A 1 195 ? 20.239 5.739 -22.553 1.00 86.69 195 LYS A O 1
ATOM 1615 N N . GLU A 1 196 ? 20.604 7.859 -23.168 1.00 73.94 196 GLU A N 1
ATOM 1616 C CA . GLU A 1 196 ? 20.873 7.568 -24.584 1.00 73.94 196 GLU A CA 1
ATOM 1617 C C . GLU A 1 196 ? 22.311 7.075 -24.825 1.00 73.94 196 GLU A C 1
ATOM 1619 O O . GLU A 1 196 ? 22.685 6.726 -25.943 1.00 73.94 196 GLU A O 1
ATOM 1624 N N . THR A 1 197 ? 23.144 7.042 -23.781 1.00 71.69 197 THR A N 1
ATOM 1625 C CA . THR A 1 197 ? 24.545 6.641 -23.900 1.00 71.69 197 THR A CA 1
ATOM 1626 C C . THR A 1 197 ? 24.679 5.164 -24.287 1.00 71.69 197 THR A C 1
ATOM 1628 O O . THR A 1 197 ? 23.933 4.326 -23.759 1.00 71.69 197 THR A O 1
ATOM 1631 N N . PRO A 1 198 ? 25.662 4.819 -25.143 1.00 78.69 198 PRO A 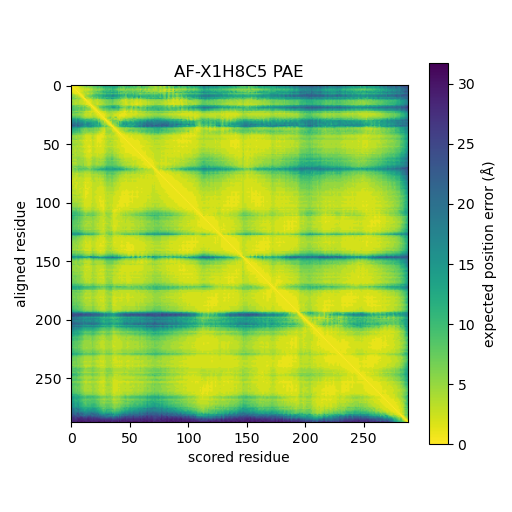N 1
ATOM 1632 C CA . PRO A 1 198 ? 25.976 3.434 -25.476 1.00 78.69 198 PRO A CA 1
ATOM 1633 C C . PRO A 1 198 ? 26.211 2.583 -24.226 1.00 78.69 198 PRO A C 1
ATOM 1635 O O . PRO A 1 198 ? 26.683 3.077 -23.200 1.00 78.69 198 PRO A O 1
ATOM 1638 N N . PHE A 1 199 ? 25.895 1.291 -24.316 1.00 86.25 199 PHE A N 1
ATOM 1639 C CA . PHE A 1 199 ? 26.212 0.339 -23.256 1.00 86.25 199 PHE A CA 1
ATOM 1640 C C . PHE A 1 199 ? 27.724 0.290 -23.008 1.00 86.25 199 PHE A C 1
ATOM 1642 O O . PHE A 1 199 ? 28.509 0.180 -23.948 1.00 86.25 199 PHE A O 1
ATOM 1649 N N . VAL A 1 200 ? 28.116 0.320 -21.734 1.00 83.94 200 VAL A N 1
ATOM 1650 C CA . VAL A 1 200 ? 29.497 0.111 -21.292 1.00 83.94 200 VAL A CA 1
ATOM 1651 C C . VAL A 1 200 ? 29.516 -1.138 -20.419 1.00 83.94 200 VAL A C 1
ATOM 1653 O O . VAL A 1 200 ? 28.821 -1.195 -19.402 1.00 83.94 200 VAL A O 1
ATOM 1656 N N . ALA A 1 201 ? 30.290 -2.144 -20.826 1.00 84.31 201 ALA A N 1
ATOM 1657 C CA . ALA A 1 201 ? 30.409 -3.394 -20.088 1.00 84.31 201 ALA A CA 1
ATOM 1658 C C . ALA A 1 201 ? 31.043 -3.146 -18.710 1.00 84.31 201 ALA A C 1
ATOM 1660 O O . ALA A 1 201 ? 32.143 -2.608 -18.613 1.00 84.31 201 ALA A O 1
ATOM 1661 N N . LYS A 1 202 ? 30.355 -3.559 -17.638 1.00 82.69 202 LYS A N 1
ATOM 1662 C CA . LYS A 1 202 ? 30.919 -3.546 -16.274 1.00 82.69 202 LYS A CA 1
ATOM 1663 C C . LYS A 1 202 ? 31.937 -4.675 -16.067 1.00 82.69 202 LYS A C 1
ATOM 1665 O O . LYS A 1 202 ? 32.872 -4.526 -15.290 1.00 82.69 202 LYS A O 1
ATOM 1670 N N . ASN A 1 203 ? 31.733 -5.798 -16.753 1.00 84.81 203 ASN A N 1
ATOM 1671 C CA . ASN A 1 203 ? 32.605 -6.966 -16.754 1.00 84.81 203 ASN A CA 1
ATOM 1672 C C . ASN A 1 203 ? 32.808 -7.407 -18.205 1.00 84.81 203 ASN A C 1
ATOM 1674 O O . ASN A 1 203 ? 31.854 -7.862 -18.832 1.00 84.81 203 ASN A O 1
ATOM 1678 N N . GLU A 1 204 ? 34.025 -7.287 -18.735 1.00 82.25 204 GLU A N 1
ATOM 1679 C CA . GLU A 1 204 ? 34.338 -7.643 -20.128 1.00 82.25 204 GLU A CA 1
ATOM 1680 C C . GLU A 1 204 ? 34.089 -9.127 -20.440 1.00 82.25 204 GLU A C 1
ATOM 1682 O O . GLU A 1 204 ? 33.807 -9.469 -21.585 1.00 82.25 204 GLU A O 1
ATOM 1687 N N . MET A 1 205 ? 34.120 -9.999 -19.426 1.00 84.69 205 MET A N 1
ATOM 1688 C CA . MET A 1 205 ? 33.900 -11.440 -19.578 1.00 84.69 205 MET A CA 1
ATOM 1689 C C . MET A 1 205 ? 32.417 -11.851 -19.605 1.00 84.69 205 MET A C 1
ATOM 1691 O O . MET A 1 205 ? 32.130 -13.038 -19.731 1.00 84.69 205 MET A O 1
ATOM 1695 N N . ASP A 1 206 ? 31.466 -10.921 -19.454 1.00 85.31 206 ASP A N 1
ATOM 1696 C CA . ASP A 1 206 ? 30.038 -11.257 -19.531 1.00 85.31 206 ASP A CA 1
ATOM 1697 C C . ASP A 1 206 ? 29.625 -11.544 -20.984 1.00 85.31 206 ASP A C 1
ATOM 1699 O O . ASP A 1 206 ? 29.595 -10.653 -21.833 1.00 85.31 206 ASP A O 1
ATOM 1703 N N . GLU A 1 207 ? 29.250 -12.792 -21.263 1.00 83.62 207 GLU A N 1
ATOM 1704 C CA . GLU A 1 207 ? 28.780 -13.247 -22.578 1.00 83.62 207 GLU A CA 1
ATOM 1705 C C . GLU A 1 207 ? 27.543 -12.475 -23.068 1.00 83.62 207 GLU A C 1
ATOM 1707 O O . GLU A 1 207 ? 27.313 -12.356 -24.270 1.00 83.62 207 GLU A O 1
ATOM 1712 N N . ALA A 1 208 ? 26.757 -11.881 -22.161 1.00 86.31 208 ALA A N 1
ATOM 1713 C CA . ALA A 1 208 ? 25.623 -11.045 -22.546 1.00 86.31 208 ALA A CA 1
ATOM 1714 C C . ALA A 1 208 ? 26.013 -9.641 -23.022 1.00 86.31 208 ALA A C 1
ATOM 1716 O O . ALA A 1 208 ? 25.126 -8.900 -23.444 1.00 86.31 208 ALA A O 1
ATOM 1717 N N . ASN A 1 209 ? 27.291 -9.249 -22.981 1.00 89.81 209 ASN A N 1
ATOM 1718 C CA . ASN A 1 209 ? 27.723 -7.909 -23.386 1.00 89.81 209 ASN A CA 1
ATOM 1719 C C . ASN A 1 209 ? 27.344 -7.578 -24.832 1.00 89.81 209 ASN A C 1
ATOM 1721 O O . ASN A 1 209 ? 26.908 -6.456 -25.100 1.00 89.81 209 ASN A O 1
ATOM 1725 N N . GLU A 1 210 ? 27.447 -8.544 -25.751 1.00 87.94 210 GLU A N 1
ATOM 1726 C CA . GLU A 1 210 ? 27.047 -8.325 -27.143 1.00 87.94 210 GLU A CA 1
ATOM 1727 C C . GLU A 1 210 ? 25.549 -8.014 -27.235 1.00 87.94 210 GLU A C 1
ATOM 1729 O O . GLU A 1 210 ? 25.163 -7.006 -27.829 1.00 87.94 210 GLU A O 1
ATOM 1734 N N . LEU A 1 211 ? 24.704 -8.813 -26.579 1.00 89.75 211 LEU A N 1
ATOM 1735 C CA . LEU A 1 211 ? 23.262 -8.575 -26.549 1.00 89.75 211 LEU A CA 1
ATOM 1736 C C . LEU A 1 211 ? 22.930 -7.238 -25.865 1.00 89.75 211 LEU A C 1
ATOM 1738 O O . LEU A 1 211 ? 22.189 -6.430 -26.421 1.00 89.75 211 LEU A O 1
ATOM 1742 N N . LYS A 1 212 ? 23.528 -6.957 -24.699 1.00 92.00 212 LYS A N 1
ATOM 1743 C CA . LYS A 1 212 ? 23.348 -5.706 -23.938 1.00 92.00 212 LYS A CA 1
ATOM 1744 C C . LYS A 1 212 ? 23.710 -4.467 -24.763 1.00 92.00 212 LYS A C 1
ATOM 1746 O O . LYS A 1 212 ? 23.047 -3.438 -24.625 1.00 92.00 212 LYS A O 1
ATOM 1751 N N . SER A 1 213 ? 24.707 -4.566 -25.646 1.00 91.44 213 SER A N 1
ATOM 1752 C CA . SER A 1 213 ? 25.112 -3.471 -26.538 1.00 91.44 213 SER A CA 1
ATOM 1753 C C . SER A 1 213 ? 24.068 -3.106 -27.595 1.00 91.44 213 SER A C 1
ATOM 1755 O O . SER A 1 213 ? 24.022 -1.959 -28.035 1.00 91.44 213 SER A O 1
ATOM 1757 N N . ARG A 1 214 ? 23.202 -4.059 -27.961 1.00 91.69 214 ARG A N 1
ATOM 1758 C CA . ARG A 1 214 ? 22.150 -3.890 -28.973 1.00 91.69 214 ARG A CA 1
ATOM 1759 C C . ARG A 1 214 ? 20.790 -3.520 -28.378 1.00 91.69 214 ARG A C 1
ATOM 1761 O O . ARG A 1 214 ? 19.905 -3.106 -29.120 1.00 91.69 214 ARG A O 1
ATOM 1768 N N . LEU A 1 215 ? 20.619 -3.677 -27.066 1.00 93.44 215 LEU A N 1
ATOM 1769 C CA . LEU A 1 215 ? 19.382 -3.357 -26.353 1.00 93.44 215 LEU A CA 1
ATOM 1770 C C . LEU A 1 215 ? 19.301 -1.873 -25.983 1.00 93.44 215 LEU A C 1
ATOM 1772 O O . LEU A 1 215 ? 20.308 -1.230 -25.674 1.00 93.44 215 LEU A O 1
ATOM 1776 N N . SER A 1 216 ? 18.080 -1.354 -25.928 1.00 94.00 216 SER A N 1
ATOM 1777 C CA . SER A 1 216 ? 17.758 -0.082 -25.288 1.00 94.00 216 SER A CA 1
ATOM 1778 C C . SER A 1 216 ? 18.016 -0.148 -23.773 1.00 94.00 216 SER A C 1
ATOM 1780 O O . SER A 1 216 ? 18.179 -1.236 -23.204 1.00 94.00 216 SER A O 1
ATOM 1782 N N . PRO A 1 217 ? 18.019 0.994 -23.063 1.00 95.25 217 PRO A N 1
ATOM 1783 C CA . PRO A 1 217 ? 18.083 0.989 -21.604 1.00 95.25 217 PRO A CA 1
ATOM 1784 C C . PRO A 1 217 ? 16.984 0.148 -20.940 1.00 95.25 217 PRO A C 1
ATOM 1786 O O . PRO A 1 217 ? 17.263 -0.567 -19.980 1.00 95.25 217 PRO A O 1
ATOM 1789 N N . LEU A 1 218 ? 15.761 0.182 -21.478 1.00 95.62 218 LEU A N 1
ATOM 1790 C CA . LEU A 1 218 ? 14.638 -0.603 -20.969 1.00 95.62 218 LEU A CA 1
ATOM 1791 C C . LEU A 1 218 ? 14.877 -2.108 -21.167 1.00 95.62 218 LEU A C 1
ATOM 1793 O O . LEU A 1 218 ? 14.707 -2.887 -20.228 1.00 95.62 218 LEU A O 1
ATOM 1797 N N . GLY A 1 219 ? 15.337 -2.512 -22.355 1.00 95.69 219 GLY A N 1
ATOM 1798 C CA . GLY A 1 219 ? 15.717 -3.897 -22.637 1.00 95.69 219 GLY A CA 1
ATOM 1799 C C . GLY A 1 219 ? 16.843 -4.390 -21.724 1.00 95.69 219 GLY A C 1
ATOM 1800 O O . GLY A 1 219 ? 16.781 -5.506 -21.213 1.00 95.69 219 GLY A O 1
ATOM 1801 N N . ARG A 1 220 ? 17.844 -3.544 -21.436 1.00 95.38 220 ARG A N 1
ATOM 1802 C CA . ARG A 1 220 ? 18.932 -3.871 -20.496 1.00 95.38 220 ARG A CA 1
ATOM 1803 C C . ARG A 1 220 ? 18.435 -4.070 -19.066 1.00 95.38 220 ARG A C 1
ATOM 1805 O O . ARG A 1 220 ? 18.845 -5.036 -18.430 1.00 95.38 220 ARG A O 1
ATOM 1812 N N . ILE A 1 221 ? 17.545 -3.203 -18.578 1.00 96.31 221 ILE A N 1
ATOM 1813 C CA . ILE A 1 221 ? 16.920 -3.356 -17.254 1.00 96.31 221 ILE A CA 1
ATOM 1814 C C . ILE A 1 221 ? 16.142 -4.672 -17.181 1.00 96.31 221 ILE A C 1
ATOM 1816 O O . ILE A 1 221 ? 16.312 -5.438 -16.234 1.00 96.31 221 ILE A O 1
ATOM 1820 N N . SER A 1 222 ? 15.329 -4.965 -18.199 1.00 97.31 222 SER A N 1
ATOM 1821 C CA . SER A 1 222 ? 14.558 -6.208 -18.251 1.00 97.31 222 SER A CA 1
ATOM 1822 C C . SER A 1 222 ? 15.457 -7.448 -18.282 1.00 97.31 222 SER A C 1
ATOM 1824 O O . SER A 1 222 ? 15.231 -8.391 -17.525 1.00 97.31 222 SER A O 1
ATOM 1826 N N . LEU A 1 223 ? 16.533 -7.426 -19.076 1.00 96.25 223 LEU A N 1
ATOM 1827 C CA . LEU A 1 223 ? 17.505 -8.518 -19.135 1.00 96.25 223 LEU A CA 1
ATOM 1828 C C . LEU A 1 223 ? 18.229 -8.729 -17.795 1.00 96.25 223 LEU A C 1
ATOM 1830 O O . LEU A 1 223 ? 18.428 -9.876 -17.398 1.00 96.25 223 LEU A O 1
ATOM 1834 N N . ALA A 1 224 ? 18.600 -7.653 -17.094 1.00 96.19 224 ALA A N 1
ATOM 1835 C CA . ALA A 1 224 ? 19.232 -7.740 -15.777 1.00 96.19 224 ALA A CA 1
ATOM 1836 C C . ALA A 1 224 ? 18.301 -8.395 -14.743 1.00 96.19 224 ALA A C 1
ATOM 1838 O O . ALA A 1 224 ? 18.731 -9.256 -13.977 1.00 96.19 224 ALA A O 1
ATOM 1839 N N . ILE A 1 225 ? 17.009 -8.049 -14.771 1.00 97.69 225 ILE A N 1
ATOM 1840 C CA . ILE A 1 225 ? 15.981 -8.683 -13.933 1.00 97.69 225 ILE A CA 1
ATOM 1841 C C . ILE A 1 225 ? 15.814 -10.163 -14.310 1.00 97.69 225 ILE A C 1
ATOM 1843 O O . ILE A 1 225 ? 15.840 -11.022 -13.434 1.00 97.69 225 ILE A O 1
ATOM 1847 N N . PHE A 1 226 ? 15.705 -10.484 -15.605 1.00 96.88 226 PHE A N 1
ATOM 1848 C CA . PHE A 1 226 ? 15.569 -11.865 -16.087 1.00 96.88 226 PHE A CA 1
ATOM 1849 C C . PHE A 1 226 ? 16.735 -12.761 -15.650 1.00 96.88 226 PHE A C 1
ATOM 1851 O O . PHE A 1 226 ? 16.539 -13.914 -15.273 1.00 96.88 226 PHE A O 1
ATOM 1858 N N . ARG A 1 227 ? 17.957 -12.223 -15.699 1.00 95.31 227 ARG A N 1
ATOM 1859 C CA . ARG A 1 227 ? 19.188 -12.916 -15.294 1.00 95.31 227 ARG A CA 1
ATOM 1860 C C . ARG A 1 227 ? 19.406 -12.931 -13.780 1.00 95.31 227 ARG A C 1
ATOM 1862 O O . ARG A 1 227 ? 20.396 -13.510 -13.342 1.00 95.31 227 ARG A O 1
ATOM 1869 N N . ASN A 1 228 ? 18.501 -12.332 -13.003 1.00 96.12 228 ASN A N 1
ATOM 1870 C CA . ASN A 1 228 ? 18.619 -12.182 -11.557 1.00 96.12 228 ASN A CA 1
ATOM 1871 C C . ASN A 1 228 ? 19.962 -11.546 -11.142 1.00 96.12 228 ASN A C 1
ATOM 1873 O O . ASN A 1 228 ? 20.640 -12.034 -10.241 1.00 96.12 228 ASN A O 1
ATOM 1877 N N . GLU A 1 229 ? 20.379 -10.484 -11.840 1.00 94.62 229 GLU A N 1
ATOM 1878 C CA . GLU A 1 229 ? 21.607 -9.752 -11.507 1.00 94.62 229 GLU A CA 1
ATOM 1879 C C . GLU A 1 229 ? 21.448 -9.055 -10.140 1.00 94.62 229 GLU A C 1
ATOM 1881 O O . GLU A 1 229 ? 20.387 -8.497 -9.838 1.00 94.62 229 GLU A O 1
ATOM 1886 N N . ASP A 1 230 ? 22.487 -9.091 -9.298 1.00 92.94 230 ASP A N 1
ATOM 1887 C CA . ASP A 1 230 ? 22.442 -8.568 -7.918 1.00 92.94 230 ASP A CA 1
ATOM 1888 C C . ASP A 1 230 ? 22.077 -7.073 -7.858 1.00 92.94 230 ASP A C 1
ATOM 1890 O O . ASP A 1 230 ? 21.419 -6.625 -6.919 1.00 92.94 230 ASP A O 1
ATOM 1894 N N . ASP A 1 231 ? 22.479 -6.302 -8.871 1.00 93.38 231 ASP A N 1
ATOM 1895 C CA . ASP A 1 231 ? 22.199 -4.872 -9.013 1.00 93.38 231 ASP A CA 1
ATOM 1896 C C . ASP A 1 231 ? 20.946 -4.571 -9.853 1.00 93.38 231 ASP A C 1
ATOM 1898 O O . ASP A 1 231 ? 20.685 -3.410 -10.178 1.00 93.38 231 ASP A O 1
ATOM 1902 N N . SER A 1 232 ? 20.142 -5.586 -10.191 1.00 97.44 232 SER A N 1
ATOM 1903 C CA . SER A 1 232 ? 18.862 -5.375 -10.864 1.00 97.44 232 SER A CA 1
ATOM 1904 C C . SER A 1 232 ? 17.893 -4.593 -9.973 1.00 97.44 232 SER A C 1
ATOM 1906 O O . SER A 1 232 ? 17.827 -4.785 -8.756 1.00 97.44 232 SER A O 1
ATOM 1908 N N . TYR A 1 233 ? 17.074 -3.731 -10.581 1.00 98.31 233 TYR A N 1
ATOM 1909 C CA . TYR A 1 233 ? 16.099 -2.926 -9.838 1.00 98.31 233 TYR A CA 1
ATOM 1910 C C . TYR A 1 233 ? 15.103 -3.770 -9.033 1.00 98.31 233 TYR A C 1
ATOM 1912 O O . TYR A 1 233 ? 14.631 -3.313 -7.994 1.00 98.31 233 TYR A O 1
ATOM 1920 N N . LEU A 1 234 ? 14.827 -5.009 -9.461 1.00 98.31 234 LEU A N 1
ATOM 1921 C CA . LEU A 1 234 ? 13.996 -5.939 -8.695 1.00 98.31 234 LEU A CA 1
ATOM 1922 C C . LEU A 1 234 ? 14.677 -6.307 -7.375 1.00 98.31 234 LEU A C 1
ATOM 1924 O O . LEU A 1 234 ? 14.102 -6.079 -6.313 1.00 98.31 234 LEU A O 1
ATOM 1928 N N . ASN A 1 235 ? 15.931 -6.758 -7.435 1.00 98.19 235 ASN A N 1
ATOM 1929 C CA . ASN A 1 235 ? 16.703 -7.132 -6.251 1.00 98.19 235 ASN A CA 1
ATOM 1930 C C . ASN A 1 235 ? 16.950 -5.939 -5.317 1.00 98.19 235 ASN A C 1
ATOM 1932 O O . ASN A 1 235 ? 16.869 -6.082 -4.094 1.00 98.19 235 ASN A O 1
ATOM 1936 N N . LEU A 1 236 ? 17.172 -4.739 -5.865 1.00 98.50 236 LEU A N 1
ATOM 1937 C CA . LEU A 1 236 ? 17.307 -3.514 -5.070 1.00 98.50 236 LEU A CA 1
ATOM 1938 C C . LEU A 1 236 ? 16.024 -3.189 -4.287 1.00 98.50 236 LEU A C 1
ATOM 1940 O O . LEU A 1 236 ? 16.095 -2.893 -3.089 1.00 98.50 236 LEU A O 1
ATOM 1944 N N . VAL A 1 237 ? 14.852 -3.265 -4.931 1.00 98.44 237 VAL A N 1
ATOM 1945 C CA . VAL A 1 237 ? 13.565 -3.010 -4.264 1.00 98.44 237 VAL A CA 1
ATOM 1946 C C . VAL A 1 237 ? 13.225 -4.124 -3.273 1.00 98.44 237 VAL A C 1
ATOM 1948 O O . VAL A 1 237 ? 12.820 -3.818 -2.154 1.00 98.44 237 VAL A O 1
ATOM 1951 N N . GLU A 1 238 ? 13.436 -5.397 -3.608 1.00 98.12 238 GLU A N 1
ATOM 1952 C CA . GLU A 1 238 ? 13.208 -6.522 -2.688 1.00 98.12 238 GLU A CA 1
ATOM 1953 C C . GLU A 1 238 ? 14.101 -6.449 -1.444 1.00 98.12 238 GLU A C 1
ATOM 1955 O O . GLU A 1 238 ? 13.637 -6.661 -0.317 1.00 98.12 238 GLU A O 1
ATOM 1960 N N . MET A 1 239 ? 15.372 -6.075 -1.616 1.00 97.81 239 MET A N 1
ATOM 1961 C CA . MET A 1 239 ? 16.284 -5.837 -0.501 1.00 97.81 239 MET A CA 1
ATOM 1962 C C . MET A 1 239 ? 15.792 -4.684 0.380 1.00 97.81 239 MET A C 1
ATOM 1964 O O . MET A 1 239 ? 15.792 -4.804 1.608 1.00 97.81 239 MET A O 1
ATOM 1968 N N . TRP A 1 240 ? 15.332 -3.582 -0.219 1.00 97.88 240 TRP A N 1
ATOM 1969 C CA . TRP A 1 240 ? 14.733 -2.476 0.527 1.00 97.88 240 TRP A CA 1
ATOM 1970 C C . TRP A 1 240 ? 13.467 -2.913 1.288 1.00 97.88 240 TRP A C 1
ATOM 1972 O O . TRP A 1 240 ? 13.373 -2.671 2.493 1.00 97.88 240 TRP A O 1
ATOM 1982 N N . LEU A 1 241 ? 12.545 -3.635 0.642 1.00 97.88 241 LEU A N 1
ATOM 1983 C CA . LEU A 1 241 ? 11.322 -4.173 1.254 1.00 97.88 241 LEU A CA 1
ATOM 1984 C C . LEU A 1 241 ? 11.634 -5.057 2.466 1.00 97.88 241 LEU A C 1
ATOM 1986 O O . LEU A 1 241 ? 11.013 -4.918 3.526 1.00 97.88 241 LEU A O 1
ATOM 1990 N N . LYS A 1 242 ? 12.633 -5.936 2.330 1.00 96.25 242 LYS A N 1
ATOM 1991 C CA . LYS A 1 242 ? 13.119 -6.792 3.415 1.00 96.25 242 LYS A CA 1
ATOM 1992 C C . LYS A 1 242 ? 13.690 -5.971 4.570 1.00 96.25 242 LYS A C 1
ATOM 1994 O O . LYS A 1 242 ? 13.366 -6.255 5.720 1.00 96.25 242 LYS A O 1
ATOM 1999 N N . ASN A 1 243 ? 14.491 -4.947 4.277 1.00 94.81 243 ASN A N 1
ATOM 2000 C CA . ASN A 1 243 ? 15.106 -4.085 5.290 1.00 94.81 243 ASN A CA 1
ATOM 2001 C C . ASN A 1 243 ? 14.070 -3.269 6.081 1.00 94.81 243 ASN A C 1
ATOM 2003 O O . ASN A 1 243 ? 14.224 -3.097 7.288 1.00 94.81 243 ASN A O 1
ATOM 2007 N N . VAL A 1 244 ? 12.996 -2.810 5.432 1.00 94.12 244 VAL A N 1
ATOM 2008 C CA . VAL A 1 244 ? 11.879 -2.101 6.093 1.00 94.12 244 VAL A CA 1
ATOM 2009 C C . VAL A 1 244 ? 10.940 -3.073 6.838 1.00 94.12 244 VAL A C 1
ATOM 2011 O O . VAL A 1 244 ? 10.167 -2.674 7.718 1.00 94.12 244 VAL A O 1
ATOM 2014 N N . GLY A 1 245 ? 11.023 -4.372 6.535 1.00 93.62 245 GLY A N 1
ATOM 2015 C CA . GLY A 1 245 ? 10.198 -5.416 7.143 1.00 93.62 245 GLY A CA 1
ATOM 2016 C C . GLY A 1 245 ? 8.784 -5.473 6.563 1.00 93.62 245 GLY A C 1
ATOM 2017 O O . GLY A 1 245 ? 7.826 -5.730 7.296 1.00 93.62 245 GLY A O 1
ATOM 2018 N N . ILE A 1 246 ? 8.639 -5.198 5.264 1.00 96.00 246 ILE A N 1
ATOM 2019 C CA . ILE A 1 246 ? 7.365 -5.284 4.544 1.00 96.00 246 ILE A CA 1
ATOM 2020 C C . ILE A 1 246 ? 7.143 -6.740 4.131 1.00 96.00 246 ILE A C 1
ATOM 2022 O O . ILE A 1 246 ? 7.899 -7.296 3.335 1.00 96.00 246 ILE A O 1
ATOM 2026 N N . SER A 1 247 ? 6.112 -7.376 4.691 1.00 93.75 247 SER A N 1
ATOM 2027 C CA . SER A 1 247 ? 5.769 -8.765 4.353 1.00 93.75 247 SER A CA 1
ATOM 2028 C C . SER A 1 247 ? 5.231 -8.889 2.925 1.00 93.75 247 SER A C 1
ATOM 2030 O O . SER A 1 247 ? 4.625 -7.950 2.413 1.00 93.75 247 SER A O 1
ATOM 2032 N N . THR A 1 248 ? 5.409 -10.059 2.310 1.00 92.81 248 THR A N 1
ATOM 2033 C CA . THR A 1 248 ? 5.090 -10.341 0.896 1.00 92.81 248 THR A CA 1
ATOM 2034 C C . THR A 1 248 ? 3.687 -9.915 0.471 1.00 92.81 248 THR A C 1
ATOM 2036 O O . THR A 1 248 ? 3.525 -9.358 -0.606 1.00 92.81 248 THR A O 1
ATOM 2039 N N . ALA A 1 249 ? 2.687 -10.064 1.344 1.00 91.38 249 ALA A N 1
ATOM 2040 C CA . ALA A 1 249 ? 1.302 -9.663 1.078 1.00 91.38 249 ALA A CA 1
ATOM 2041 C C . ALA A 1 249 ? 1.097 -8.153 0.804 1.00 91.38 249 ALA A C 1
ATOM 2043 O O . ALA A 1 249 ? 0.009 -7.756 0.393 1.00 91.38 249 ALA A O 1
ATOM 2044 N N . TRP A 1 250 ? 2.113 -7.319 1.045 1.00 95.62 250 TRP A N 1
ATOM 2045 C CA . TRP A 1 250 ? 2.083 -5.859 0.884 1.00 95.62 250 TRP A CA 1
ATOM 2046 C C . TRP A 1 250 ? 3.144 -5.344 -0.096 1.00 95.62 250 TRP A C 1
ATOM 2048 O O . TRP A 1 250 ? 3.365 -4.140 -0.199 1.00 95.62 250 TRP A O 1
ATOM 2058 N N . GLN A 1 251 ? 3.869 -6.235 -0.772 1.00 96.12 251 GLN A N 1
ATOM 2059 C CA . GLN A 1 251 ? 5.005 -5.828 -1.601 1.00 96.12 251 GLN A CA 1
ATOM 2060 C C . GLN A 1 251 ? 4.582 -5.376 -3.000 1.00 96.12 251 GLN A C 1
ATOM 2062 O O . GLN A 1 251 ? 5.237 -4.497 -3.560 1.00 96.12 251 GLN A O 1
ATOM 2067 N N . ASP A 1 252 ? 3.473 -5.909 -3.526 1.00 94.50 252 ASP A N 1
ATOM 2068 C CA . ASP A 1 252 ? 3.001 -5.686 -4.900 1.00 94.50 252 ASP A CA 1
ATOM 2069 C C . ASP A 1 252 ? 3.049 -4.216 -5.318 1.00 94.50 252 ASP A C 1
ATOM 2071 O O . ASP A 1 252 ? 3.565 -3.886 -6.384 1.00 94.50 252 ASP A O 1
ATOM 2075 N N . LEU A 1 253 ? 2.562 -3.315 -4.461 1.00 95.06 253 LEU A N 1
ATOM 2076 C CA . LEU A 1 253 ? 2.513 -1.883 -4.744 1.00 95.06 253 LEU A CA 1
ATOM 2077 C C . LEU A 1 253 ? 3.896 -1.284 -5.057 1.00 95.06 253 LEU A C 1
ATOM 2079 O O . LEU A 1 253 ? 4.026 -0.452 -5.953 1.00 95.06 253 LEU A O 1
ATOM 2083 N N . PHE A 1 254 ? 4.923 -1.709 -4.326 1.00 97.38 254 PHE A N 1
ATOM 2084 C CA . PHE A 1 254 ? 6.290 -1.204 -4.464 1.00 97.38 254 PHE A CA 1
ATOM 2085 C C . PHE A 1 254 ? 7.057 -1.906 -5.586 1.00 97.38 254 PHE A C 1
ATOM 2087 O O . PHE A 1 254 ? 7.943 -1.319 -6.198 1.00 97.38 254 PHE A O 1
ATOM 2094 N N . LEU A 1 255 ? 6.716 -3.159 -5.880 1.00 97.75 255 LEU A N 1
ATOM 2095 C CA . LEU A 1 255 ? 7.342 -3.915 -6.963 1.00 97.75 255 LEU A CA 1
ATOM 2096 C C . LEU A 1 255 ? 6.756 -3.562 -8.333 1.00 97.75 255 LEU A C 1
ATOM 2098 O O . LEU A 1 255 ? 7.441 -3.695 -9.345 1.00 97.75 255 LEU A O 1
ATOM 2102 N N . THR A 1 256 ? 5.512 -3.075 -8.374 1.00 96.44 256 THR A N 1
ATOM 2103 C CA . THR A 1 256 ? 4.776 -2.819 -9.621 1.00 96.44 256 THR A CA 1
ATOM 2104 C C . THR A 1 256 ? 5.574 -1.998 -10.643 1.00 96.44 256 THR A C 1
ATOM 2106 O O . THR A 1 256 ? 5.706 -2.475 -11.766 1.00 96.44 256 THR A O 1
ATOM 2109 N N . PRO A 1 257 ? 6.182 -0.836 -10.321 1.00 96.75 257 PRO A N 1
ATOM 2110 C CA . PRO A 1 257 ? 6.918 -0.061 -11.327 1.00 96.75 257 PRO A CA 1
ATOM 2111 C C . PRO A 1 257 ? 8.101 -0.822 -11.941 1.00 96.75 257 PRO A C 1
ATOM 2113 O O . PRO A 1 257 ? 8.414 -0.645 -13.117 1.00 96.75 257 PRO A O 1
ATOM 2116 N N . VAL A 1 258 ? 8.748 -1.684 -11.155 1.00 97.81 258 VAL A N 1
ATOM 2117 C CA . VAL A 1 258 ? 9.869 -2.513 -11.612 1.00 97.81 258 VAL A CA 1
ATOM 2118 C C . VAL A 1 258 ? 9.372 -3.670 -12.476 1.00 97.81 258 VAL A C 1
ATOM 2120 O O . VAL A 1 258 ? 9.975 -3.970 -13.506 1.00 97.81 258 VAL A O 1
ATOM 2123 N N . TYR A 1 259 ? 8.246 -4.287 -12.109 1.00 97.31 259 TYR A N 1
ATOM 2124 C CA . TYR A 1 259 ? 7.613 -5.304 -12.945 1.00 97.31 259 TYR A CA 1
ATOM 2125 C C . TYR A 1 259 ? 7.137 -4.739 -14.284 1.00 97.31 259 TYR A C 1
ATOM 2127 O O . TYR A 1 259 ? 7.350 -5.383 -15.307 1.00 97.31 259 TYR A O 1
ATOM 2135 N N . GLU A 1 260 ? 6.582 -3.527 -14.316 1.00 96.12 260 GLU A N 1
ATOM 2136 C CA . GLU A 1 260 ? 6.212 -2.872 -15.577 1.00 96.12 260 GLU A CA 1
ATOM 2137 C C . GLU A 1 260 ? 7.452 -2.618 -16.452 1.00 96.12 260 GLU A C 1
ATOM 2139 O O . GLU A 1 260 ? 7.438 -2.908 -17.648 1.00 96.12 260 GLU A O 1
ATOM 2144 N N . ALA A 1 261 ? 8.570 -2.169 -15.863 1.00 96.88 261 ALA A N 1
ATOM 2145 C CA . ALA A 1 261 ? 9.837 -2.024 -16.587 1.00 96.88 261 ALA A CA 1
ATOM 2146 C C . ALA A 1 261 ? 10.326 -3.359 -17.176 1.00 96.88 261 ALA A C 1
ATOM 2148 O O . ALA A 1 261 ? 10.724 -3.428 -18.342 1.00 96.88 261 ALA A O 1
ATOM 2149 N N . TYR A 1 262 ? 10.255 -4.432 -16.385 1.00 97.81 262 TYR A N 1
ATOM 2150 C CA . TYR A 1 262 ? 10.608 -5.776 -16.824 1.00 97.81 262 TYR A CA 1
ATOM 2151 C C . TYR A 1 262 ? 9.737 -6.242 -17.997 1.00 97.81 262 TYR A C 1
ATOM 2153 O O . TYR A 1 262 ? 10.280 -6.640 -19.029 1.00 97.81 262 TYR A O 1
ATOM 2161 N N . LEU A 1 263 ? 8.410 -6.158 -17.867 1.00 96.31 263 LEU A N 1
ATOM 2162 C CA . LEU A 1 263 ? 7.456 -6.631 -18.873 1.00 96.31 263 LEU A CA 1
ATOM 2163 C C . LEU A 1 263 ? 7.576 -5.857 -20.190 1.00 96.31 263 LEU A C 1
ATOM 2165 O O . LEU A 1 263 ? 7.626 -6.467 -21.262 1.00 96.31 263 LEU A O 1
ATOM 2169 N N . LEU A 1 264 ? 7.678 -4.526 -20.120 1.00 95.56 264 LEU A N 1
ATOM 2170 C CA . LEU A 1 264 ? 7.831 -3.684 -21.306 1.00 95.56 264 LEU A CA 1
ATOM 2171 C C . LEU A 1 264 ? 9.155 -3.970 -22.032 1.00 95.56 264 LEU A C 1
ATOM 2173 O O . LEU A 1 264 ? 9.170 -4.080 -23.258 1.00 95.56 264 LEU A O 1
ATOM 2177 N N . GLY A 1 265 ? 10.257 -4.144 -21.293 1.00 96.06 265 GLY A N 1
ATOM 2178 C CA . GLY A 1 265 ? 11.563 -4.453 -21.884 1.00 96.06 265 GLY A CA 1
ATOM 2179 C C . GLY A 1 265 ? 11.700 -5.891 -22.387 1.00 96.06 265 GLY A C 1
ATOM 2180 O O . GLY A 1 265 ? 12.452 -6.134 -23.327 1.00 96.06 265 GLY A O 1
ATOM 2181 N N . LEU A 1 266 ? 10.952 -6.845 -21.827 1.00 95.56 266 LEU A N 1
ATOM 2182 C CA . LEU A 1 266 ? 11.073 -8.261 -22.189 1.00 95.56 266 LEU A CA 1
ATOM 2183 C C . LEU A 1 266 ? 10.704 -8.502 -23.657 1.00 95.56 266 LEU A C 1
ATOM 2185 O O . LEU A 1 266 ? 11.358 -9.286 -24.342 1.00 95.56 266 LEU A O 1
ATOM 2189 N N . THR A 1 267 ? 9.694 -7.781 -24.149 1.00 91.69 267 THR A N 1
ATOM 2190 C CA . THR A 1 267 ? 9.268 -7.843 -25.557 1.00 91.69 267 THR A CA 1
ATOM 2191 C C . THR A 1 267 ? 10.402 -7.421 -26.496 1.00 91.69 267 THR A C 1
ATOM 2193 O O . THR A 1 267 ? 10.639 -8.056 -27.524 1.00 91.69 267 THR A O 1
ATOM 2196 N N . GLU A 1 268 ? 11.150 -6.381 -26.124 1.00 92.56 268 GLU A N 1
ATOM 2197 C CA . GLU A 1 268 ? 12.316 -5.923 -26.880 1.00 92.56 268 GLU A CA 1
ATOM 2198 C C . GLU A 1 268 ? 13.457 -6.945 -26.831 1.00 92.56 268 GLU A C 1
ATOM 2200 O O . GLU A 1 268 ? 14.041 -7.265 -27.867 1.00 92.56 268 GLU A O 1
ATOM 2205 N N . VAL A 1 269 ? 13.750 -7.493 -25.646 1.00 94.69 269 VAL A N 1
ATOM 2206 C CA . VAL A 1 269 ? 14.794 -8.513 -25.468 1.00 94.69 269 VAL A CA 1
ATOM 2207 C C . VAL A 1 269 ? 14.520 -9.723 -26.357 1.00 94.69 269 VAL A C 1
ATOM 2209 O O . VAL A 1 269 ? 15.412 -10.164 -27.078 1.00 94.69 269 VAL A O 1
ATOM 2212 N N . GLN A 1 270 ? 13.283 -10.223 -26.369 1.00 93.81 270 GLN A N 1
ATOM 2213 C CA . GLN A 1 270 ? 12.880 -11.346 -27.220 1.00 93.81 270 GLN A CA 1
ATOM 2214 C C . GLN A 1 270 ? 13.057 -11.032 -28.710 1.00 93.81 270 GLN A C 1
ATOM 2216 O O . GLN A 1 270 ? 13.626 -11.838 -29.447 1.00 93.81 270 GLN A O 1
ATOM 2221 N N . ALA A 1 271 ? 12.619 -9.850 -29.154 1.00 93.06 271 ALA A N 1
ATOM 2222 C CA . ALA A 1 271 ? 12.779 -9.428 -30.543 1.00 93.06 271 ALA A CA 1
ATOM 2223 C C . ALA A 1 271 ? 14.260 -9.325 -30.948 1.00 93.06 271 ALA A C 1
ATOM 2225 O O . ALA A 1 271 ? 14.634 -9.753 -32.042 1.00 93.06 271 ALA A O 1
ATOM 2226 N N . MET A 1 272 ? 15.112 -8.802 -30.063 1.00 93.94 272 MET A N 1
ATOM 2227 C CA . MET A 1 272 ? 16.544 -8.670 -30.324 1.00 93.94 272 MET A CA 1
ATOM 2228 C C . MET A 1 272 ? 17.256 -10.024 -30.357 1.00 93.94 272 MET A C 1
ATOM 2230 O O . MET A 1 272 ? 18.084 -10.244 -31.235 1.00 93.94 272 MET A O 1
ATOM 2234 N N . VAL A 1 273 ? 16.919 -10.946 -29.450 1.00 91.94 273 VAL A N 1
ATOM 2235 C CA . VAL A 1 273 ? 17.472 -12.311 -29.459 1.00 91.94 273 VAL A CA 1
ATOM 2236 C C . VAL A 1 273 ? 17.143 -13.018 -30.772 1.00 91.94 273 VAL A C 1
ATOM 2238 O O . VAL A 1 273 ? 18.045 -13.576 -31.391 1.00 91.94 273 VAL A O 1
ATOM 2241 N N . ASN A 1 274 ? 15.892 -12.935 -31.238 1.00 92.00 274 ASN A N 1
ATOM 2242 C CA . ASN A 1 274 ? 15.496 -13.517 -32.523 1.00 92.00 274 ASN A CA 1
ATOM 2243 C C . ASN A 1 274 ? 16.291 -12.908 -33.684 1.00 92.00 274 ASN A C 1
ATOM 2245 O O . ASN A 1 274 ? 16.826 -13.636 -34.512 1.00 92.00 274 ASN A O 1
ATOM 2249 N N . LYS A 1 275 ? 16.445 -11.580 -33.701 1.00 91.38 275 LYS A N 1
ATOM 2250 C CA . LYS A 1 275 ? 17.224 -10.889 -34.732 1.00 91.38 275 LYS A CA 1
ATOM 2251 C C . LYS A 1 275 ? 18.690 -11.334 -34.751 1.00 91.38 275 LYS A C 1
ATOM 2253 O O . LYS A 1 275 ? 19.224 -11.620 -35.817 1.00 91.38 275 LYS A O 1
ATOM 2258 N N . VAL A 1 276 ? 19.338 -11.398 -33.586 1.00 88.00 276 VAL A N 1
ATOM 2259 C CA . VAL A 1 276 ? 20.735 -11.853 -33.473 1.00 88.00 276 VAL A CA 1
ATOM 2260 C C . VAL A 1 276 ? 20.861 -13.313 -33.910 1.00 88.00 276 VAL A C 1
ATOM 2262 O O . VAL A 1 276 ? 21.801 -13.658 -34.623 1.00 88.00 276 VAL A O 1
ATOM 2265 N N . TRP A 1 277 ? 19.906 -14.165 -33.536 1.00 87.56 277 TRP A N 1
ATOM 2266 C CA . TRP A 1 277 ? 19.878 -15.561 -33.966 1.00 87.56 277 TRP A CA 1
ATOM 2267 C C . TRP A 1 277 ? 19.747 -15.699 -35.486 1.00 87.56 277 TRP A C 1
ATOM 2269 O O . TRP A 1 277 ? 20.512 -16.445 -36.093 1.00 87.56 277 TRP A O 1
ATOM 2279 N N . ASP A 1 278 ? 18.834 -14.951 -36.107 1.00 89.75 278 ASP A N 1
ATOM 2280 C CA . ASP A 1 278 ? 18.635 -14.959 -37.558 1.00 89.75 278 ASP A CA 1
ATOM 2281 C C . ASP A 1 278 ? 19.888 -14.469 -38.302 1.00 89.75 278 ASP A C 1
ATOM 2283 O O . ASP A 1 278 ? 20.304 -15.084 -39.283 1.00 89.75 278 ASP A O 1
ATOM 2287 N N . GLU A 1 279 ? 20.540 -13.408 -37.811 1.00 87.62 279 GLU A N 1
ATOM 2288 C CA . GLU A 1 279 ? 21.811 -12.906 -38.355 1.00 87.62 279 GLU A CA 1
ATOM 2289 C C . GLU A 1 279 ? 22.918 -13.972 -38.285 1.00 87.62 279 GLU A C 1
ATOM 2291 O O . GLU A 1 279 ? 23.617 -14.214 -39.274 1.00 87.62 279 GLU A O 1
ATOM 2296 N N . LEU A 1 280 ? 23.054 -14.649 -37.140 1.00 84.25 280 LEU A N 1
ATOM 2297 C CA . LEU A 1 280 ? 24.030 -15.726 -36.955 1.00 84.25 280 LEU A CA 1
ATOM 2298 C C . LEU A 1 280 ? 23.710 -16.944 -37.825 1.00 84.25 280 LEU A C 1
ATOM 2300 O O . LEU A 1 280 ? 24.624 -17.550 -38.384 1.00 84.25 280 LEU A O 1
ATOM 2304 N N . TRP A 1 281 ? 22.434 -17.302 -37.961 1.00 82.56 281 TRP A N 1
ATOM 2305 C CA . TRP A 1 281 ? 21.993 -18.416 -38.793 1.00 82.56 281 TRP A CA 1
ATOM 2306 C C . TRP A 1 281 ? 22.280 -18.156 -40.274 1.00 82.56 281 TRP A C 1
ATOM 2308 O O . TRP A 1 281 ? 22.860 -19.005 -40.952 1.00 82.56 281 TRP A O 1
ATOM 2318 N N . VAL A 1 282 ? 21.942 -16.964 -40.774 1.00 81.38 282 VAL A N 1
ATOM 2319 C CA . VAL A 1 282 ? 22.235 -16.560 -42.158 1.00 81.38 282 VAL A CA 1
ATOM 2320 C C . VAL A 1 282 ? 23.745 -16.505 -42.401 1.00 81.38 282 VAL A C 1
ATOM 2322 O O . VAL A 1 282 ? 24.206 -17.015 -43.418 1.00 81.38 282 VAL A O 1
ATOM 2325 N N . SER A 1 283 ? 24.525 -15.955 -41.466 1.00 79.00 283 SER A N 1
ATOM 2326 C CA . SER A 1 283 ? 25.980 -15.828 -41.623 1.00 79.00 283 SER A CA 1
ATOM 2327 C C . SER A 1 283 ? 26.737 -17.159 -41.536 1.00 79.00 283 SER A C 1
ATOM 2329 O O . SER A 1 283 ? 27.806 -17.269 -42.132 1.00 79.00 283 SER A O 1
ATOM 2331 N N . ASN A 1 284 ? 26.239 -18.143 -40.776 1.00 72.50 284 ASN A N 1
ATOM 2332 C CA . ASN A 1 284 ? 26.997 -19.361 -40.456 1.00 72.50 284 ASN A CA 1
ATOM 2333 C C . ASN A 1 284 ? 26.416 -20.655 -41.047 1.00 72.50 284 ASN A C 1
ATOM 2335 O O . ASN A 1 284 ? 27.109 -21.671 -41.034 1.00 72.50 284 ASN A O 1
ATOM 2339 N N . VAL A 1 285 ? 25.163 -20.660 -41.523 1.00 69.56 285 VAL A N 1
ATOM 2340 C CA . VAL A 1 285 ? 24.454 -21.904 -41.888 1.00 69.56 285 VAL A CA 1
ATOM 2341 C C . VAL A 1 285 ? 23.883 -21.904 -43.311 1.00 69.56 285 VAL A C 1
ATOM 2343 O O . VAL A 1 285 ? 23.780 -22.983 -43.894 1.00 69.56 285 VAL A O 1
ATOM 2346 N N . GLN A 1 286 ? 23.548 -20.760 -43.923 1.00 51.19 286 GLN A N 1
ATOM 2347 C CA . GLN A 1 286 ? 23.138 -20.762 -45.337 1.00 51.19 286 GLN A CA 1
AT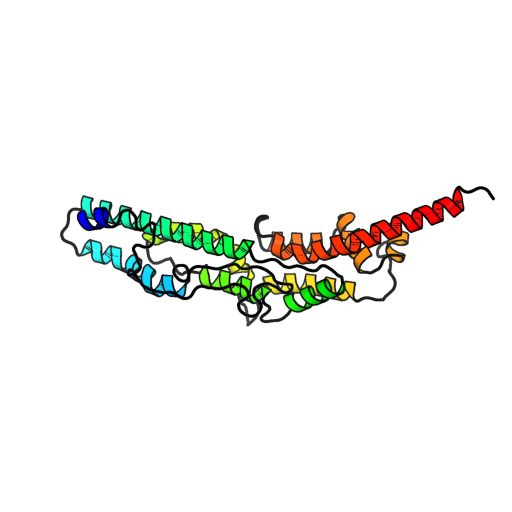OM 2348 C C . GLN A 1 286 ? 24.356 -20.956 -46.263 1.00 51.19 286 GLN A C 1
ATOM 2350 O O . GLN A 1 286 ? 25.260 -20.120 -46.247 1.00 51.19 286 GLN A O 1
ATOM 2355 N N . PRO A 1 287 ? 24.404 -22.024 -47.087 1.00 52.69 287 PRO A N 1
ATOM 2356 C CA . PRO A 1 287 ? 25.411 -22.134 -48.136 1.00 52.69 287 PRO A CA 1
ATOM 2357 C C . PRO A 1 287 ? 25.148 -21.058 -49.196 1.00 52.69 287 PRO A C 1
ATOM 2359 O O . PRO A 1 287 ? 23.992 -20.831 -49.557 1.00 52.69 287 PRO A O 1
ATOM 2362 N N . ILE A 1 288 ? 26.218 -20.429 -49.690 1.00 54.56 288 ILE A N 1
ATOM 2363 C CA . ILE A 1 288 ? 26.202 -19.646 -50.939 1.00 54.56 288 ILE A CA 1
ATOM 2364 C C . ILE A 1 288 ? 25.784 -20.559 -52.098 1.00 54.56 288 ILE A C 1
ATOM 2366 O O . ILE A 1 288 ? 26.305 -21.699 -52.150 1.00 54.56 288 ILE A O 1
#